Protein AF-A0A916FH19-F1 (afdb_monomer_lite)

Foldseek 3Di:
DDDDDDDDDPDDPPPDPPPVVVVVVVVVVVVVVVVVVVVVVVVVPPPDDDDDDDDCPVVVVVPPDPPQLLCQACVNVVNPPRVSLVVSLVVCLVVVVSLVSLLVQCPDDDPVSVLSSLQSLLSNLQPVLVSNLVSLVSLVVQCPPPDPSNNLSSLNSLLSNLLVCLVVCVVCLVVLLVCLQDPPDPSNNLSSLSSLLSSLLNALVSLVSNVVSLLVSCCHPNRSNVLSSLVSLVSNCNRPVVCLVVSLVSLVVQCPPPDPSSNVSSVVSVD

Sequence (271 aa):
MYLVTKRDVRHDLARSTHGQDFIARAALGLASVWVGAVNEETARGARSMSGCTGLNEALWIKEINTVNVLEQLSSQSGDRTAASNERVAKRALQRPQLLEEIAVGLAMRDRKLIGDCAEVMTLVAARQPELVAPYVATLLALLEHKDTRVRWEAMHSVAEVAALVPDKIAPLVSDLAKKIAQDKSVIVRDYAILALGEYGRTSRKAARKVWPHVQAALTAWDGKHAGVALEALSKLIAADAALKPEVQILARKQIEHPRVKVRTLAKRLLK

Structure (mmCIF, N/CA/C/O backbone):
data_AF-A0A916FH19-F1
#
_entry.id   AF-A0A916FH19-F1
#
loop_
_atom_site.group_PDB
_atom_site.id
_atom_site.type_symbol
_atom_site.label_atom_id
_atom_site.label_alt_id
_atom_site.label_comp_id
_atom_site.label_asym_id
_atom_site.label_entity_id
_atom_site.label_seq_id
_atom_site.pdbx_PDB_ins_code
_atom_site.Cartn_x
_atom_site.Cartn_y
_atom_site.Cartn_z
_atom_site.occupancy
_atom_site.B_iso_or_equiv
_atom_site.auth_seq_id
_atom_site.auth_comp_id
_atom_site.auth_asym_id
_atom_site.auth_atom_id
_atom_site.pdbx_PDB_model_num
ATOM 1 N N . MET A 1 1 ? 25.159 -16.806 34.897 1.00 36.81 1 MET A N 1
ATOM 2 C CA . MET A 1 1 ? 26.522 -17.164 34.459 1.00 36.81 1 MET A CA 1
ATOM 3 C C . MET A 1 1 ? 26.523 -18.636 34.087 1.00 36.81 1 MET A C 1
ATOM 5 O O . MET A 1 1 ? 26.674 -19.451 34.973 1.00 36.81 1 MET A O 1
ATOM 9 N N . TYR A 1 2 ? 26.255 -18.964 32.822 1.00 24.36 2 TYR A N 1
ATOM 10 C CA . TYR A 1 2 ? 26.576 -20.254 32.200 1.00 24.36 2 TYR A CA 1
ATOM 11 C C . TYR A 1 2 ? 26.694 -20.002 30.692 1.00 24.36 2 TYR A C 1
ATOM 13 O O . TYR A 1 2 ? 25.757 -19.528 30.054 1.00 24.36 2 TYR A O 1
ATOM 21 N N . LEU A 1 3 ? 27.904 -20.214 30.180 1.00 27.83 3 LEU A N 1
ATOM 22 C CA . LEU A 1 3 ? 28.287 -20.147 28.775 1.00 27.83 3 LEU A CA 1
ATOM 23 C C . LEU A 1 3 ? 27.882 -21.463 28.103 1.00 27.83 3 LEU A C 1
ATOM 25 O O . LEU A 1 3 ? 28.239 -22.524 28.606 1.00 27.83 3 LEU A O 1
ATOM 29 N N . VAL A 1 4 ? 27.208 -21.398 26.953 1.00 28.03 4 VAL A N 1
ATOM 30 C CA . VAL A 1 4 ? 27.119 -22.529 26.018 1.00 28.03 4 VAL A CA 1
ATOM 31 C C . VAL A 1 4 ? 27.588 -22.052 24.648 1.00 28.03 4 VAL A C 1
ATOM 33 O O . VAL A 1 4 ? 27.215 -20.987 24.155 1.00 28.03 4 VAL A O 1
ATOM 36 N N . THR A 1 5 ? 28.519 -22.825 24.111 1.00 29.12 5 THR A N 1
ATOM 37 C CA . THR A 1 5 ? 29.428 -22.547 23.008 1.00 29.12 5 THR A CA 1
ATOM 38 C C . THR A 1 5 ? 28.773 -22.729 21.637 1.00 29.12 5 THR A C 1
ATOM 40 O O . THR A 1 5 ? 27.926 -23.589 21.422 1.00 29.12 5 THR A O 1
ATOM 43 N N . LYS A 1 6 ? 29.212 -21.909 20.674 1.00 30.42 6 LYS A N 1
ATOM 44 C CA . LYS A 1 6 ? 28.943 -22.063 19.238 1.00 30.42 6 LYS A CA 1
ATOM 45 C C . LYS A 1 6 ? 29.651 -23.313 18.699 1.00 30.42 6 LYS A C 1
ATOM 47 O O . LYS A 1 6 ? 30.877 -23.292 18.618 1.00 30.42 6 LYS A O 1
ATOM 52 N N . ARG A 1 7 ? 28.898 -24.314 18.238 1.00 26.09 7 ARG A N 1
ATOM 53 C CA . ARG A 1 7 ? 29.140 -25.106 17.011 1.00 26.09 7 ARG A CA 1
ATOM 54 C C . ARG A 1 7 ? 28.031 -26.153 16.850 1.00 26.09 7 ARG A C 1
ATOM 56 O O . ARG A 1 7 ? 27.510 -26.652 17.835 1.00 26.09 7 ARG A O 1
ATOM 63 N N . ASP A 1 8 ? 27.707 -26.424 15.590 1.00 30.45 8 ASP A N 1
ATOM 64 C CA . ASP A 1 8 ? 26.885 -27.533 15.091 1.00 30.45 8 ASP A CA 1
ATOM 65 C C . ASP A 1 8 ? 25.363 -27.472 15.253 1.00 30.45 8 ASP A C 1
ATOM 67 O O . ASP A 1 8 ? 24.759 -28.211 16.015 1.00 30.45 8 ASP A O 1
ATOM 71 N N . VAL A 1 9 ? 24.733 -26.687 14.366 1.00 29.02 9 VAL A N 1
ATOM 72 C CA . VAL A 1 9 ? 23.520 -27.132 13.654 1.00 29.02 9 VAL A CA 1
ATOM 73 C C . VAL A 1 9 ? 23.658 -26.732 12.177 1.00 29.02 9 VAL A C 1
ATOM 75 O O . VAL A 1 9 ? 23.080 -25.758 11.698 1.00 29.02 9 VAL A O 1
ATOM 78 N N . ARG A 1 10 ? 24.509 -27.459 11.444 1.00 30.02 10 ARG A N 1
ATOM 79 C CA . ARG A 1 10 ? 24.377 -27.629 9.991 1.00 30.02 10 ARG A CA 1
ATOM 80 C C . ARG A 1 10 ? 23.589 -28.918 9.785 1.00 30.02 10 ARG A C 1
ATOM 82 O O . ARG A 1 10 ? 24.196 -29.973 9.823 1.00 30.02 10 ARG A O 1
ATOM 89 N N . HIS A 1 11 ? 22.276 -28.819 9.621 1.00 31.67 11 HIS A N 1
ATOM 90 C CA . HIS A 1 11 ? 21.432 -29.755 8.868 1.00 31.67 11 HIS A CA 1
ATOM 91 C C . HIS A 1 11 ? 19.977 -29.299 9.021 1.00 31.67 11 HIS A C 1
ATOM 93 O O . HIS A 1 11 ? 19.365 -29.569 10.042 1.00 31.67 11 HIS A O 1
ATOM 99 N N . ASP A 1 12 ? 19.493 -28.507 8.057 1.00 28.69 12 ASP A N 1
ATOM 100 C CA . ASP A 1 12 ? 18.111 -28.546 7.529 1.00 28.69 12 ASP A CA 1
ATOM 101 C C . ASP A 1 12 ? 17.859 -27.386 6.545 1.00 28.69 12 ASP A C 1
ATOM 103 O O . ASP A 1 12 ? 16.983 -26.539 6.700 1.00 28.69 12 ASP A O 1
ATOM 107 N N . LEU A 1 13 ? 18.653 -27.360 5.471 1.00 26.41 13 LEU A N 1
ATOM 108 C CA . LEU A 1 13 ? 18.375 -26.580 4.260 1.00 26.41 13 LEU A CA 1
ATOM 109 C C . LEU A 1 13 ? 17.996 -27.545 3.133 1.00 26.41 13 LEU A C 1
ATOM 111 O O . LEU A 1 13 ? 18.698 -27.680 2.139 1.00 26.41 13 LEU A O 1
ATOM 115 N N . ALA A 1 14 ? 16.896 -28.269 3.317 1.00 28.78 14 ALA A N 1
ATOM 116 C CA . ALA A 1 14 ? 16.333 -29.128 2.283 1.00 28.78 14 ALA A CA 1
ATOM 117 C C . ALA A 1 14 ? 14.815 -29.237 2.450 1.00 28.78 14 ALA A C 1
ATOM 119 O O . ALA A 1 14 ? 14.318 -30.298 2.804 1.00 28.78 14 ALA A O 1
ATOM 120 N N . ARG A 1 15 ? 14.082 -28.130 2.242 1.00 32.75 15 ARG A N 1
ATOM 121 C CA . ARG A 1 15 ? 12.627 -28.111 1.957 1.00 32.75 15 ARG A CA 1
ATOM 122 C C . ARG A 1 15 ? 12.131 -26.680 1.670 1.00 32.75 15 ARG A C 1
ATOM 124 O O . ARG A 1 15 ? 11.457 -26.078 2.491 1.00 32.75 15 ARG A O 1
ATOM 131 N N . SER A 1 16 ? 12.445 -26.125 0.493 1.00 35.28 16 SER A N 1
ATOM 132 C CA . SER A 1 16 ? 11.613 -25.065 -0.127 1.00 35.28 16 SER A CA 1
ATOM 133 C C . SER A 1 16 ? 11.901 -24.857 -1.629 1.00 35.28 16 SER A C 1
ATOM 135 O O . SER A 1 16 ? 11.939 -23.731 -2.116 1.00 35.28 16 SER A O 1
ATOM 137 N N . THR A 1 17 ? 12.120 -25.919 -2.404 1.00 32.31 17 THR A N 1
ATOM 138 C CA . THR A 1 17 ? 12.299 -25.808 -3.870 1.00 32.31 17 THR A CA 1
ATOM 139 C C . THR A 1 17 ? 10.979 -25.708 -4.644 1.00 32.31 17 THR A C 1
ATOM 141 O O . THR A 1 17 ? 10.971 -25.300 -5.796 1.00 32.31 17 THR A O 1
ATOM 144 N N . HIS A 1 18 ? 9.833 -25.968 -4.009 1.00 35.75 18 HIS A N 1
ATOM 145 C CA . HIS A 1 18 ? 8.545 -26.048 -4.714 1.00 35.75 18 HIS A CA 1
ATOM 146 C C . HIS A 1 18 ? 7.924 -24.683 -5.080 1.00 35.75 18 HIS A C 1
ATOM 148 O O . HIS A 1 18 ? 7.051 -24.624 -5.940 1.00 35.75 18 HIS A O 1
ATOM 154 N N . GLY A 1 19 ? 8.371 -23.578 -4.468 1.00 33.00 19 GLY A N 1
ATOM 155 C CA . GLY A 1 19 ? 7.855 -22.233 -4.769 1.00 33.00 19 GLY A CA 1
ATOM 156 C C . GLY A 1 19 ? 8.529 -21.551 -5.966 1.00 33.00 19 GLY A C 1
ATOM 157 O O . GLY A 1 19 ? 7.879 -20.803 -6.692 1.00 33.00 19 GLY A O 1
ATOM 158 N N . GLN A 1 20 ? 9.817 -21.824 -6.206 1.00 34.97 20 GLN A N 1
ATOM 159 C CA . GLN A 1 20 ? 10.569 -21.214 -7.313 1.00 34.97 20 GLN A CA 1
ATOM 160 C C . GLN A 1 20 ? 10.283 -21.901 -8.657 1.00 34.97 20 GLN A C 1
ATOM 162 O O . GLN A 1 20 ? 10.189 -21.220 -9.678 1.00 34.97 20 GLN A O 1
ATOM 167 N N . ASP A 1 21 ? 10.023 -23.212 -8.648 1.00 33.47 21 ASP A N 1
ATOM 168 C CA . ASP A 1 21 ? 9.654 -23.967 -9.854 1.00 33.47 21 ASP A CA 1
ATOM 169 C C . ASP A 1 21 ? 8.272 -23.580 -10.405 1.00 33.47 21 ASP A C 1
ATOM 171 O O . ASP A 1 21 ? 8.039 -23.655 -11.612 1.00 33.47 21 ASP A O 1
ATOM 175 N N . PHE A 1 22 ? 7.355 -23.108 -9.553 1.00 32.28 22 PHE A N 1
ATOM 176 C CA . PHE A 1 22 ? 6.043 -22.625 -9.994 1.00 32.28 22 PHE A CA 1
ATOM 177 C C . PHE A 1 22 ? 6.139 -21.271 -10.719 1.00 32.28 22 PHE A C 1
ATOM 179 O O . PHE A 1 22 ? 5.509 -21.081 -11.759 1.00 32.28 22 PHE A O 1
ATOM 186 N N . ILE A 1 23 ? 6.986 -20.360 -10.222 1.00 35.53 23 ILE A N 1
ATOM 187 C CA . ILE A 1 23 ? 7.250 -19.052 -10.846 1.00 35.53 23 ILE A CA 1
ATOM 188 C C . ILE A 1 23 ? 7.938 -19.237 -12.206 1.00 35.53 23 ILE A C 1
ATOM 190 O O . ILE A 1 23 ? 7.534 -18.616 -13.189 1.00 35.53 23 ILE A O 1
ATOM 194 N N . ALA A 1 24 ? 8.917 -20.145 -12.291 1.00 33.12 24 ALA A N 1
ATOM 195 C CA . ALA A 1 24 ? 9.577 -20.473 -13.551 1.00 33.12 24 ALA A CA 1
ATOM 196 C C . ALA A 1 24 ? 8.599 -21.086 -14.569 1.00 33.12 24 ALA A C 1
ATOM 198 O O . ALA A 1 24 ? 8.602 -20.692 -15.731 1.00 33.12 24 ALA A O 1
ATOM 199 N N . ARG A 1 25 ? 7.713 -21.999 -14.146 1.00 29.97 25 ARG A N 1
ATOM 200 C CA . ARG A 1 25 ? 6.737 -22.648 -15.040 1.00 29.97 25 ARG A CA 1
ATOM 201 C C . ARG A 1 25 ? 5.650 -21.703 -15.557 1.00 29.97 25 ARG A C 1
ATOM 203 O O . ARG A 1 25 ? 5.276 -21.821 -16.719 1.00 29.97 25 ARG A O 1
ATOM 210 N N . ALA A 1 26 ? 5.182 -20.750 -14.750 1.00 33.88 26 ALA A N 1
ATOM 211 C CA . ALA A 1 26 ? 4.214 -19.746 -15.199 1.00 33.88 26 ALA A CA 1
ATOM 212 C C . ALA A 1 26 ? 4.834 -18.742 -16.193 1.00 33.88 26 ALA A C 1
ATOM 214 O O . ALA A 1 26 ? 4.225 -18.432 -17.216 1.00 33.88 26 ALA A O 1
ATOM 215 N N . ALA A 1 27 ? 6.069 -18.293 -15.940 1.00 34.06 27 ALA A N 1
ATOM 216 C CA . ALA A 1 27 ? 6.804 -17.414 -16.852 1.00 34.06 27 ALA A CA 1
ATOM 217 C C . ALA A 1 27 ? 7.185 -18.122 -18.168 1.00 34.06 27 ALA A C 1
ATOM 219 O O . ALA A 1 27 ? 7.050 -17.546 -19.246 1.00 34.06 27 ALA A O 1
ATOM 220 N N . LEU A 1 28 ? 7.588 -19.398 -18.101 1.00 35.44 28 LEU A N 1
ATOM 221 C CA . LEU A 1 28 ? 7.880 -20.217 -19.281 1.00 35.44 28 LEU A CA 1
ATOM 222 C C . LEU A 1 28 ? 6.620 -20.536 -20.096 1.00 35.44 28 LEU A C 1
ATOM 224 O O . LEU A 1 28 ? 6.704 -20.595 -21.319 1.00 35.44 28 LEU A O 1
ATOM 228 N N . GLY A 1 29 ? 5.457 -20.699 -19.456 1.00 32.38 29 GLY A N 1
ATOM 229 C CA . GLY A 1 29 ? 4.178 -20.921 -20.140 1.00 32.38 29 GLY A CA 1
ATOM 230 C C . GLY A 1 29 ? 3.729 -19.728 -20.991 1.00 32.38 29 GLY A C 1
ATOM 231 O O . GLY A 1 29 ? 3.246 -19.917 -22.100 1.00 32.38 29 GLY A O 1
ATOM 232 N N . LEU A 1 30 ? 3.959 -18.497 -20.523 1.00 36.38 30 LEU A N 1
ATOM 233 C CA . LEU A 1 30 ? 3.663 -17.282 -21.295 1.00 36.38 30 LEU A CA 1
ATOM 234 C C . LEU A 1 30 ? 4.721 -17.009 -22.377 1.00 36.38 30 LEU A C 1
ATOM 236 O O . LEU A 1 30 ? 4.373 -16.630 -23.493 1.00 36.38 30 LEU A O 1
ATOM 240 N N . ALA A 1 31 ? 6.001 -17.274 -22.092 1.00 31.58 31 ALA A N 1
ATOM 241 C CA . ALA A 1 31 ? 7.079 -17.122 -23.070 1.00 31.58 31 ALA A CA 1
ATOM 242 C C . ALA A 1 31 ? 7.002 -18.147 -24.220 1.00 31.58 31 ALA A C 1
ATOM 244 O O . ALA A 1 31 ? 7.307 -17.813 -25.361 1.00 31.58 31 ALA A O 1
ATOM 245 N N . SER A 1 32 ? 6.573 -19.385 -23.954 1.00 32.56 32 SER A N 1
ATOM 246 C CA . SER A 1 32 ? 6.479 -20.444 -24.975 1.00 32.56 32 SER A CA 1
ATOM 247 C C . SER A 1 32 ? 5.303 -20.257 -25.937 1.00 32.56 32 SER A C 1
ATOM 249 O O . SER A 1 32 ? 5.458 -20.518 -27.129 1.00 32.56 32 SER A O 1
ATOM 251 N N . VAL A 1 33 ? 4.170 -19.726 -25.463 1.00 37.16 33 VAL A N 1
ATOM 252 C CA . VAL A 1 33 ? 3.049 -19.318 -26.332 1.00 37.16 33 VAL A CA 1
ATOM 253 C C . VAL A 1 33 ? 3.459 -18.156 -27.248 1.00 37.16 33 VAL A C 1
ATOM 255 O O . VAL A 1 33 ? 3.067 -18.123 -28.411 1.00 37.16 33 VAL A O 1
ATOM 258 N N . TRP A 1 34 ? 4.309 -17.244 -26.764 1.00 33.91 34 TRP A N 1
ATOM 259 C CA . TRP A 1 34 ? 4.779 -16.090 -27.537 1.00 33.91 34 TRP A CA 1
ATOM 260 C C . TRP A 1 34 ? 5.871 -16.454 -28.562 1.00 33.91 34 TRP A C 1
ATOM 262 O O . TRP A 1 34 ? 5.780 -16.074 -29.725 1.00 33.91 34 TRP A O 1
ATOM 272 N N . VAL A 1 35 ? 6.859 -17.275 -28.182 1.00 37.16 35 VAL A N 1
ATOM 273 C CA . VAL A 1 35 ? 7.917 -17.753 -29.101 1.00 37.16 35 VAL A CA 1
ATOM 274 C C . VAL A 1 35 ? 7.355 -18.679 -30.191 1.00 37.16 35 VAL A C 1
ATOM 276 O O . VAL A 1 35 ? 7.834 -18.651 -31.325 1.00 37.16 35 VAL A O 1
ATOM 279 N N . GLY A 1 36 ? 6.323 -19.474 -29.883 1.00 35.16 36 GLY A N 1
ATOM 280 C CA . GLY A 1 36 ? 5.649 -20.330 -30.865 1.00 35.16 36 GLY A CA 1
ATOM 281 C C . GLY A 1 36 ? 4.921 -19.542 -31.961 1.00 35.16 36 GLY A C 1
ATOM 282 O O . GLY A 1 36 ? 5.038 -19.887 -33.134 1.00 35.16 36 GLY A O 1
ATOM 283 N N . ALA A 1 37 ? 4.243 -18.449 -31.595 1.00 36.88 37 ALA A N 1
ATOM 284 C CA . ALA A 1 37 ? 3.526 -17.595 -32.544 1.00 36.88 37 ALA A CA 1
ATOM 285 C C . ALA A 1 37 ? 4.477 -16.817 -33.476 1.00 36.88 37 ALA A C 1
ATOM 287 O O . ALA A 1 37 ? 4.226 -16.719 -34.674 1.00 36.88 37 ALA A O 1
ATOM 288 N N . VAL A 1 38 ? 5.613 -16.338 -32.954 1.00 38.50 38 VAL A N 1
ATOM 289 C CA . VAL A 1 38 ? 6.601 -15.574 -33.737 1.00 38.50 38 VAL A CA 1
ATOM 290 C C . VAL A 1 38 ? 7.336 -16.452 -34.764 1.00 38.50 38 VAL A C 1
ATOM 292 O O . VAL A 1 38 ? 7.632 -15.986 -35.866 1.00 38.50 38 VAL A O 1
ATOM 295 N N . ASN A 1 39 ? 7.596 -17.728 -34.450 1.00 40.19 39 ASN A N 1
ATOM 296 C CA . ASN A 1 39 ? 8.352 -18.638 -35.322 1.00 40.19 39 ASN A CA 1
ATOM 297 C C . ASN A 1 39 ? 7.541 -19.192 -36.512 1.00 40.19 39 ASN A C 1
ATOM 299 O O . ASN A 1 39 ? 8.110 -19.441 -37.577 1.00 40.19 39 ASN A O 1
ATOM 303 N N . GLU A 1 40 ? 6.224 -19.383 -36.377 1.00 37.88 40 GLU A N 1
ATOM 304 C CA . GLU A 1 40 ? 5.394 -19.896 -37.483 1.00 37.88 40 GLU A CA 1
ATOM 305 C C . GLU A 1 40 ? 5.102 -18.851 -38.570 1.00 37.88 40 GLU A C 1
ATOM 307 O O . GLU A 1 40 ? 4.909 -19.216 -39.738 1.00 37.88 40 GLU A O 1
ATOM 312 N N . GLU A 1 41 ? 5.106 -17.565 -38.211 1.00 39.34 41 GLU A N 1
ATOM 313 C CA . GLU A 1 41 ? 4.911 -16.446 -39.140 1.00 39.34 41 GLU A CA 1
ATOM 314 C C . GLU A 1 41 ? 6.207 -16.081 -39.885 1.00 39.34 41 GLU A C 1
ATOM 316 O O . GLU A 1 41 ? 6.181 -15.828 -41.091 1.00 39.34 41 GLU A O 1
ATOM 321 N N . THR A 1 42 ? 7.369 -16.177 -39.229 1.00 40.34 42 THR A N 1
ATOM 322 C CA . THR A 1 42 ? 8.679 -15.939 -39.868 1.00 40.34 42 THR A CA 1
ATOM 323 C C . THR A 1 42 ? 9.106 -17.067 -40.813 1.00 40.34 42 THR A C 1
ATOM 325 O O . THR A 1 42 ? 9.717 -16.806 -41.852 1.00 40.34 42 THR A O 1
ATOM 328 N N . ALA A 1 43 ? 8.737 -18.323 -40.536 1.00 36.59 43 ALA A N 1
ATOM 329 C CA . ALA A 1 43 ? 9.126 -19.465 -41.372 1.00 36.59 43 ALA A CA 1
ATOM 330 C C . ALA A 1 43 ? 8.380 -19.551 -42.724 1.00 36.59 43 ALA A C 1
ATOM 332 O O . ALA A 1 43 ? 8.845 -20.235 -43.645 1.00 36.59 43 ALA A O 1
ATOM 333 N N . ARG A 1 44 ? 7.234 -18.867 -42.870 1.00 38.59 44 ARG A N 1
ATOM 334 C CA . ARG A 1 44 ? 6.466 -18.822 -44.131 1.00 38.59 44 ARG A CA 1
ATOM 335 C C . ARG A 1 44 ? 6.906 -17.701 -45.077 1.00 38.59 44 ARG A C 1
ATOM 337 O O . ARG A 1 44 ? 6.729 -17.855 -46.281 1.00 38.59 44 ARG A O 1
ATOM 344 N N . GLY A 1 45 ? 7.534 -16.636 -44.573 1.00 36.91 45 GLY A N 1
ATOM 345 C CA . GLY A 1 45 ? 8.013 -15.511 -45.390 1.00 36.91 45 GLY A CA 1
ATOM 346 C C . GLY A 1 45 ? 9.399 -15.700 -46.024 1.00 36.91 45 GLY A C 1
ATOM 347 O O . GLY A 1 45 ? 9.722 -15.037 -47.003 1.00 36.91 45 GLY A O 1
ATOM 348 N N . ALA A 1 46 ? 10.222 -16.622 -45.517 1.00 35.84 46 ALA A N 1
ATOM 349 C CA . ALA A 1 46 ? 11.639 -16.716 -45.893 1.00 35.84 46 ALA A CA 1
ATOM 350 C C . ALA A 1 46 ? 11.955 -17.620 -47.108 1.00 35.84 46 ALA A C 1
ATOM 352 O O . ALA A 1 46 ? 13.124 -17.890 -47.374 1.00 35.84 46 ALA A O 1
ATOM 353 N N . ARG A 1 47 ? 10.952 -18.122 -47.849 1.00 38.44 47 ARG A N 1
ATOM 354 C CA . ARG A 1 47 ? 11.167 -19.102 -48.941 1.00 38.44 47 ARG A CA 1
ATOM 355 C C . ARG A 1 47 ? 11.004 -18.598 -50.375 1.00 38.44 47 ARG A C 1
ATOM 357 O O . ARG A 1 47 ? 11.114 -19.393 -51.303 1.00 38.44 47 ARG A O 1
ATOM 364 N N . SER A 1 48 ? 10.864 -17.298 -50.594 1.00 44.59 48 SER A N 1
ATOM 365 C CA . SER A 1 48 ? 11.058 -16.728 -51.929 1.00 44.59 48 SER A CA 1
ATOM 366 C C . SER A 1 48 ? 11.598 -15.317 -51.804 1.00 44.59 48 SER A C 1
ATOM 368 O O . SER A 1 48 ? 10.902 -14.490 -51.230 1.00 44.59 48 SER A O 1
ATOM 370 N N . MET A 1 49 ? 12.807 -15.067 -52.314 1.00 36.25 49 MET A N 1
ATOM 371 C CA . MET A 1 49 ? 13.253 -13.814 -52.953 1.00 36.25 49 MET A CA 1
ATOM 372 C C . MET A 1 49 ? 14.784 -13.815 -53.049 1.00 36.25 49 MET A C 1
ATOM 374 O O . MET A 1 49 ? 15.497 -13.220 -52.245 1.00 36.25 49 MET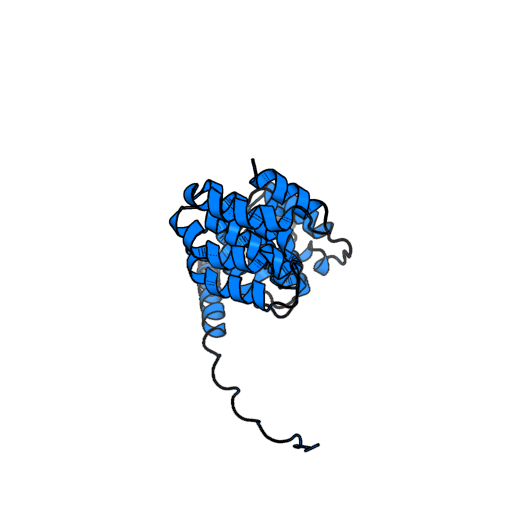 A O 1
ATOM 378 N N . SER A 1 50 ? 15.294 -14.505 -54.067 1.00 40.09 50 SER A N 1
ATOM 379 C CA . SER A 1 50 ? 16.591 -14.200 -54.665 1.00 40.09 50 SER A CA 1
ATOM 380 C C . SER A 1 50 ? 16.371 -13.162 -55.768 1.00 40.09 50 SER A C 1
ATOM 382 O O . SER A 1 50 ? 15.763 -13.483 -56.787 1.00 40.09 50 SER A O 1
ATOM 384 N N . GLY A 1 51 ? 16.882 -11.946 -55.571 1.00 41.59 51 GLY A N 1
ATOM 385 C CA . GLY A 1 51 ? 16.992 -10.924 -56.616 1.00 41.59 51 GLY A CA 1
ATOM 386 C C . GLY A 1 51 ? 16.138 -9.678 -56.378 1.00 41.59 51 GLY A C 1
ATOM 387 O O . GLY A 1 51 ? 14.919 -9.774 -56.344 1.00 41.59 51 GLY A O 1
ATOM 388 N N . CYS A 1 52 ? 16.826 -8.536 -56.233 1.00 33.94 52 CYS A N 1
ATOM 389 C CA . CYS A 1 52 ? 16.424 -7.144 -56.525 1.00 33.94 52 CYS A CA 1
ATOM 390 C C . CYS A 1 52 ? 16.989 -6.151 -55.491 1.00 33.94 52 CYS A C 1
ATOM 392 O O . CYS A 1 52 ? 16.415 -5.852 -54.450 1.00 33.94 52 CYS A O 1
ATOM 394 N N . THR A 1 53 ? 18.179 -5.675 -55.848 1.00 44.62 53 THR A N 1
ATOM 395 C CA . THR A 1 53 ? 18.803 -4.368 -55.605 1.00 44.62 53 THR A CA 1
ATOM 396 C C . THR A 1 53 ? 17.967 -3.257 -54.944 1.00 44.62 53 THR A C 1
ATOM 398 O O . THR A 1 53 ? 16.971 -2.792 -55.492 1.00 44.62 53 THR A O 1
ATOM 401 N N . GLY A 1 54 ? 18.515 -2.692 -53.863 1.00 48.03 54 GLY A N 1
ATOM 402 C CA . GLY A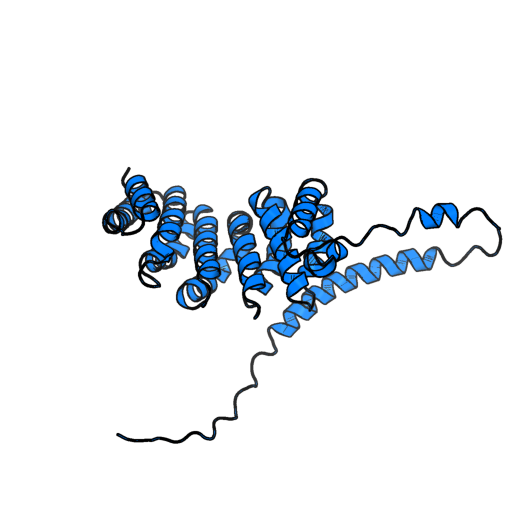 1 54 ? 18.789 -1.247 -53.802 1.00 48.03 54 GLY A CA 1
ATOM 403 C C . GLY A 1 54 ? 17.745 -0.295 -53.212 1.00 48.03 54 GLY A C 1
ATOM 404 O O . GLY A 1 54 ? 18.044 0.889 -53.116 1.00 48.03 54 GLY A O 1
ATOM 405 N N . LEU A 1 55 ? 16.563 -0.753 -52.789 1.00 41.22 55 LEU A N 1
ATOM 406 C CA . LEU A 1 55 ? 15.530 0.146 -52.231 1.00 41.22 55 LEU A CA 1
ATOM 407 C C . LEU A 1 55 ? 15.006 -0.235 -50.837 1.00 41.22 55 LEU A C 1
ATOM 409 O O . LEU A 1 55 ? 14.103 0.426 -50.331 1.00 41.22 55 LEU A O 1
ATOM 413 N N . ASN A 1 56 ? 15.596 -1.238 -50.180 1.00 48.06 56 ASN A N 1
ATOM 414 C CA . ASN A 1 56 ? 15.134 -1.682 -48.861 1.00 48.06 56 ASN A CA 1
ATOM 415 C C . ASN A 1 56 ? 15.911 -1.089 -47.673 1.00 48.06 56 ASN A C 1
ATOM 417 O O . ASN A 1 56 ? 15.297 -0.818 -46.654 1.00 48.06 56 ASN A O 1
ATOM 421 N N . GLU A 1 57 ? 17.202 -0.764 -47.750 1.00 43.97 57 GLU A N 1
ATOM 422 C CA . GLU A 1 57 ? 17.933 -0.334 -46.535 1.00 43.97 57 GLU A CA 1
ATOM 423 C C . GLU A 1 57 ? 17.350 0.924 -45.856 1.00 43.97 57 GLU A C 1
ATOM 425 O O . GLU A 1 57 ? 17.274 0.987 -44.630 1.00 43.97 57 GLU A O 1
ATOM 430 N N . ALA A 1 58 ? 16.832 1.888 -46.623 1.00 39.53 58 ALA A N 1
ATOM 431 C CA . ALA A 1 58 ? 16.254 3.119 -46.072 1.00 39.53 58 ALA A CA 1
ATOM 432 C C . ALA A 1 58 ? 14.862 2.936 -45.424 1.00 39.53 58 ALA A C 1
ATOM 434 O O . ALA A 1 58 ? 14.452 3.762 -44.606 1.00 39.53 58 ALA A O 1
ATOM 435 N N . LEU A 1 59 ? 14.142 1.860 -45.759 1.00 39.16 59 LEU A N 1
ATOM 436 C CA . LEU A 1 59 ? 12.886 1.471 -45.103 1.00 39.16 59 LEU A CA 1
ATOM 437 C C . LEU A 1 59 ? 13.150 0.582 -43.879 1.00 39.16 59 LEU A C 1
ATOM 439 O O . LEU A 1 59 ? 12.492 0.752 -42.859 1.00 39.16 59 LEU A O 1
ATOM 443 N N . TRP A 1 60 ? 14.197 -0.245 -43.920 1.00 38.56 60 TRP A N 1
ATOM 444 C CA . TRP A 1 60 ? 14.629 -1.079 -42.793 1.00 38.56 60 TRP A CA 1
ATOM 445 C C . TRP A 1 60 ? 15.261 -0.266 -41.648 1.00 38.56 60 TRP A C 1
ATOM 447 O O . TRP A 1 60 ? 15.115 -0.621 -40.480 1.00 38.56 60 TRP A O 1
ATOM 457 N N . ILE A 1 61 ? 15.866 0.892 -41.942 1.00 38.56 61 ILE A N 1
ATOM 458 C CA . ILE A 1 61 ? 16.319 1.852 -40.914 1.00 38.56 61 ILE A CA 1
ATOM 459 C C . ILE A 1 61 ? 15.134 2.546 -40.208 1.00 38.56 61 ILE A C 1
ATOM 461 O O . ILE A 1 61 ? 15.279 3.061 -39.098 1.00 38.56 61 ILE A O 1
ATOM 465 N N . LYS A 1 62 ? 13.931 2.518 -40.795 1.00 37.69 62 LYS A N 1
ATOM 466 C CA . LYS A 1 62 ? 12.709 3.029 -40.157 1.00 37.69 62 LYS A CA 1
ATOM 467 C C . LYS A 1 62 ? 12.019 2.011 -39.238 1.00 37.69 62 LYS A C 1
ATOM 469 O O . LYS A 1 62 ? 11.107 2.415 -38.521 1.00 37.69 62 LYS A O 1
ATOM 474 N N . GLU A 1 63 ? 12.457 0.748 -39.214 1.00 43.66 63 GLU A N 1
ATOM 475 C CA . GLU A 1 63 ? 11.668 -0.362 -38.649 1.00 43.66 63 GLU A CA 1
ATOM 476 C C . GLU A 1 63 ? 12.330 -1.142 -37.490 1.00 43.66 63 GLU A C 1
ATOM 478 O O . GLU A 1 63 ? 11.687 -2.000 -36.899 1.00 43.66 63 GLU A O 1
ATOM 483 N N . ILE A 1 64 ? 13.551 -0.803 -37.049 1.00 40.78 64 ILE A N 1
ATOM 484 C CA . ILE A 1 64 ? 14.148 -1.342 -35.801 1.00 40.78 64 ILE A CA 1
ATOM 485 C C . ILE A 1 64 ? 14.851 -0.219 -35.029 1.00 40.78 64 ILE A C 1
ATOM 487 O O . ILE A 1 64 ? 16.068 -0.183 -34.874 1.00 40.78 64 ILE A O 1
ATOM 491 N N . ASN A 1 65 ? 14.069 0.752 -34.562 1.00 43.59 65 ASN A N 1
ATOM 492 C CA . ASN A 1 65 ? 14.528 1.691 -33.537 1.00 43.59 65 ASN A CA 1
ATOM 493 C C . ASN A 1 65 ? 13.401 2.046 -32.555 1.00 43.59 65 ASN A C 1
ATOM 495 O O . ASN A 1 65 ? 13.250 3.185 -32.109 1.00 43.59 65 ASN A O 1
ATOM 499 N N . THR A 1 66 ? 12.571 1.058 -32.210 1.00 47.81 66 THR A N 1
ATOM 500 C CA . THR A 1 66 ? 11.779 1.122 -30.981 1.00 47.81 66 THR A CA 1
ATOM 501 C C . THR A 1 66 ? 12.745 0.937 -29.821 1.00 47.81 66 THR A C 1
ATOM 503 O O . THR A 1 66 ? 13.050 -0.188 -29.439 1.00 47.81 66 THR A O 1
ATOM 506 N N . VAL A 1 67 ? 13.276 2.044 -29.300 1.00 60.16 67 VAL A N 1
ATOM 507 C CA . VAL A 1 67 ? 14.076 2.042 -28.070 1.00 60.16 67 VAL A CA 1
ATOM 508 C C . VAL A 1 67 ? 13.299 1.270 -27.004 1.00 60.16 67 VAL A C 1
ATOM 510 O O . VAL A 1 67 ? 12.208 1.707 -26.619 1.00 60.16 67 VAL A O 1
ATOM 513 N N . ASN A 1 68 ? 13.855 0.140 -26.564 1.00 85.81 68 ASN A N 1
ATOM 514 C CA . ASN A 1 68 ? 13.319 -0.702 -25.498 1.00 85.81 68 ASN A CA 1
ATOM 515 C C . ASN A 1 68 ? 12.971 0.189 -24.293 1.00 85.81 68 ASN A C 1
ATOM 517 O O . ASN A 1 68 ? 13.788 1.015 -23.868 1.00 85.81 68 ASN A O 1
ATOM 521 N N . VAL A 1 69 ? 11.741 0.112 -23.771 1.00 94.12 69 VAL A N 1
ATOM 522 C CA . VAL A 1 69 ? 11.308 1.050 -22.718 1.00 94.12 69 VAL A CA 1
ATOM 523 C C . VAL A 1 69 ? 12.118 0.869 -21.429 1.00 94.12 69 VAL A C 1
ATOM 525 O O . VAL A 1 69 ? 12.289 1.828 -20.675 1.00 94.12 69 VAL A O 1
ATOM 528 N N . LEU A 1 70 ? 12.665 -0.328 -21.200 1.00 95.75 70 LEU A N 1
ATOM 529 C CA . LEU A 1 70 ? 13.486 -0.656 -20.036 1.00 95.75 70 LEU A CA 1
ATOM 530 C C . LEU A 1 70 ? 14.830 0.071 -20.063 1.00 95.75 70 LEU A C 1
ATOM 532 O O . LEU A 1 70 ? 15.278 0.539 -19.019 1.00 95.75 70 LEU A O 1
ATOM 536 N N . GLU A 1 71 ? 15.443 0.245 -21.237 1.00 94.94 71 GLU A N 1
ATOM 537 C CA . GLU A 1 71 ? 16.710 0.985 -21.392 1.00 94.94 71 GLU A CA 1
ATOM 538 C C . GLU A 1 71 ? 16.574 2.466 -20.999 1.00 94.94 71 GLU A C 1
ATOM 540 O O . GLU A 1 71 ? 17.551 3.136 -20.665 1.00 94.94 71 GLU A O 1
ATOM 545 N N . GLN A 1 72 ? 15.342 2.976 -20.984 1.00 95.25 72 GLN A N 1
ATOM 546 C CA . GLN A 1 72 ? 15.020 4.356 -20.630 1.00 95.25 72 GLN A CA 1
ATOM 547 C C . GLN A 1 72 ? 14.757 4.540 -19.133 1.00 95.25 72 GLN A C 1
ATOM 549 O O . GLN A 1 72 ? 14.532 5.667 -18.694 1.00 95.25 72 GLN A O 1
ATOM 554 N N . LEU A 1 73 ? 14.763 3.461 -18.346 1.00 96.81 73 LEU A N 1
ATOM 555 C CA . LEU A 1 73 ? 14.573 3.523 -16.901 1.00 96.81 73 LEU A CA 1
ATOM 556 C C . LEU A 1 73 ? 15.821 4.057 -16.205 1.00 96.81 73 LEU A C 1
ATOM 558 O O . LEU A 1 73 ? 16.933 4.011 -16.738 1.00 96.81 73 LEU A O 1
ATOM 562 N N . SER A 1 74 ? 15.643 4.604 -15.007 1.00 96.62 74 SER A N 1
ATOM 563 C CA . SER A 1 74 ? 16.676 5.389 -14.331 1.00 96.62 74 SER A CA 1
ATOM 564 C C . SER A 1 74 ? 17.981 4.612 -14.122 1.00 96.62 74 SER A C 1
ATOM 566 O O . SER A 1 74 ? 19.059 5.123 -14.424 1.00 96.62 74 SER A O 1
ATOM 568 N N . SER A 1 75 ? 17.912 3.346 -13.705 1.00 95.38 75 SER A N 1
ATOM 569 C CA . SER A 1 75 ? 19.097 2.498 -13.531 1.00 95.38 75 SER A CA 1
ATOM 570 C C . SER A 1 75 ? 19.806 2.134 -14.832 1.00 95.38 75 SER A C 1
ATOM 572 O O . SER A 1 75 ? 21.014 1.903 -14.787 1.00 95.38 75 SER A O 1
ATOM 574 N N . GLN A 1 76 ? 19.088 2.098 -15.958 1.00 95.25 76 GLN A N 1
ATOM 575 C CA . GLN A 1 76 ? 19.637 1.732 -17.267 1.00 95.25 76 GLN A CA 1
ATOM 576 C C . GLN A 1 76 ? 20.201 2.950 -18.011 1.00 95.25 76 GLN A C 1
ATOM 578 O O . GLN A 1 76 ? 21.220 2.857 -18.686 1.00 95.25 76 GLN A O 1
ATOM 583 N N . SER A 1 77 ? 19.596 4.119 -17.802 1.00 92.19 77 SER A N 1
ATOM 584 C CA . SER A 1 77 ? 19.997 5.401 -18.401 1.00 92.19 77 SER A CA 1
ATOM 585 C C . SER A 1 77 ? 21.010 6.201 -17.569 1.00 92.19 77 SER A C 1
ATOM 587 O O . SER A 1 77 ? 21.450 7.270 -17.988 1.00 92.19 77 SER A O 1
ATOM 589 N N . GLY A 1 78 ? 21.381 5.717 -16.378 1.00 91.00 78 GLY A N 1
ATOM 590 C CA . GLY A 1 78 ? 22.312 6.401 -15.471 1.00 91.00 78 GLY A CA 1
ATOM 591 C C . GLY A 1 78 ? 21.704 7.575 -14.689 1.00 91.00 78 GLY A C 1
ATOM 592 O O . GLY A 1 78 ? 22.428 8.302 -14.004 1.00 91.00 78 GLY A O 1
ATOM 593 N N . ASP A 1 79 ? 20.387 7.758 -14.748 1.00 90.75 79 ASP A N 1
ATOM 594 C CA . ASP A 1 79 ? 19.669 8.788 -14.005 1.00 90.75 79 ASP A CA 1
ATOM 595 C C . ASP A 1 79 ? 19.542 8.428 -12.516 1.00 90.75 79 ASP A C 1
ATOM 597 O O . ASP A 1 79 ? 19.032 7.378 -12.128 1.00 90.75 79 ASP A O 1
ATOM 601 N N . ARG A 1 80 ? 19.992 9.343 -11.654 1.00 88.94 80 ARG A N 1
ATOM 602 C CA . ARG A 1 80 ? 20.015 9.170 -10.193 1.00 88.94 80 ARG A CA 1
ATOM 603 C C . ARG A 1 80 ? 18.821 9.810 -9.477 1.00 88.94 80 ARG A C 1
ATOM 605 O O . ARG A 1 80 ? 18.763 9.740 -8.253 1.00 88.94 80 ARG A O 1
ATOM 612 N N . THR A 1 81 ? 17.915 10.457 -10.211 1.00 87.69 81 THR A N 1
ATOM 613 C CA . THR A 1 81 ? 16.828 11.299 -9.676 1.00 87.69 81 THR A CA 1
ATOM 614 C C . THR A 1 81 ? 15.436 10.673 -9.776 1.00 87.69 81 THR A C 1
ATOM 616 O O . THR A 1 81 ? 14.481 11.288 -9.320 1.00 87.69 81 THR A O 1
ATOM 619 N N . ALA A 1 82 ? 15.315 9.481 -10.375 1.00 87.88 82 ALA A N 1
ATOM 620 C CA . ALA A 1 82 ? 14.050 8.816 -10.733 1.00 87.88 82 ALA A CA 1
ATOM 621 C C . ALA A 1 82 ? 13.199 9.536 -11.808 1.00 87.88 82 ALA A C 1
ATOM 623 O O . ALA A 1 82 ? 12.161 9.023 -12.231 1.00 87.88 82 ALA A O 1
ATOM 624 N N . ALA A 1 83 ? 13.658 10.674 -12.345 1.00 95.62 83 ALA A N 1
ATOM 625 C CA . ALA A 1 83 ? 12.942 11.431 -13.374 1.00 95.62 83 ALA A CA 1
ATOM 626 C C . ALA A 1 83 ? 12.671 10.612 -14.649 1.00 95.62 83 ALA A C 1
ATOM 628 O O . ALA A 1 83 ? 11.698 10.863 -15.363 1.00 95.62 83 ALA A O 1
ATOM 629 N N . SER A 1 84 ? 13.529 9.644 -14.965 1.00 97.19 84 SER A N 1
ATOM 630 C CA . SER A 1 84 ? 13.362 8.766 -16.125 1.00 97.19 84 SER A CA 1
ATOM 631 C C . SER A 1 84 ? 12.224 7.768 -15.920 1.00 97.19 84 SER A C 1
ATOM 633 O O . SER A 1 84 ? 11.387 7.635 -16.815 1.00 97.19 84 SER A O 1
ATOM 635 N N . ASN A 1 85 ? 12.092 7.194 -14.720 1.00 98.25 85 ASN A N 1
ATOM 636 C CA . ASN A 1 85 ? 10.941 6.366 -14.348 1.00 98.25 85 ASN A CA 1
ATOM 637 C C . ASN A 1 85 ? 9.637 7.178 -14.433 1.00 98.25 85 ASN A C 1
ATOM 639 O O . ASN A 1 85 ? 8.663 6.728 -15.034 1.00 98.25 85 ASN A O 1
ATOM 643 N N . GLU A 1 86 ? 9.626 8.427 -13.950 1.00 98.19 86 GLU A N 1
ATOM 644 C CA . GLU A 1 86 ? 8.453 9.302 -14.080 1.00 98.19 86 GLU A CA 1
ATOM 645 C C . GLU A 1 86 ? 8.069 9.600 -15.536 1.00 98.19 86 GLU A C 1
ATOM 647 O O . GLU A 1 86 ? 6.880 9.644 -15.871 1.00 98.19 86 GLU A O 1
ATOM 652 N N . ARG A 1 87 ? 9.054 9.834 -16.416 1.00 97.94 87 ARG A N 1
ATOM 653 C CA . ARG A 1 87 ? 8.798 10.052 -17.850 1.00 97.94 87 ARG A CA 1
ATOM 654 C C . ARG A 1 87 ? 8.197 8.807 -18.493 1.00 97.94 87 ARG A C 1
ATOM 656 O O . ARG A 1 87 ? 7.241 8.932 -19.259 1.00 97.94 87 ARG A O 1
ATOM 663 N N . VAL A 1 88 ? 8.719 7.627 -18.166 1.00 98.06 88 VAL A N 1
ATOM 664 C CA . VAL A 1 88 ? 8.171 6.355 -18.648 1.00 98.06 88 VAL A CA 1
ATOM 665 C C . VAL A 1 88 ? 6.749 6.142 -18.122 1.00 98.06 88 VAL A C 1
ATOM 667 O O . VAL A 1 88 ? 5.860 5.867 -18.922 1.00 98.06 88 VAL A O 1
ATOM 670 N N . ALA A 1 89 ? 6.478 6.395 -16.839 1.00 98.56 89 ALA A N 1
ATOM 671 C CA . ALA A 1 89 ? 5.130 6.304 -16.272 1.00 98.56 89 ALA A CA 1
ATOM 672 C C . ALA A 1 89 ? 4.134 7.270 -16.946 1.00 98.56 89 ALA A C 1
ATOM 674 O O . ALA A 1 89 ? 3.012 6.887 -17.275 1.00 98.56 89 ALA A O 1
ATOM 675 N N . LYS A 1 90 ? 4.542 8.520 -17.224 1.00 98.50 90 LYS A N 1
ATOM 676 C CA . LYS A 1 90 ? 3.717 9.491 -17.974 1.00 98.50 90 LYS A CA 1
ATOM 677 C C . LYS A 1 90 ? 3.378 8.989 -19.378 1.00 98.50 90 LYS A C 1
ATOM 679 O O . LYS A 1 90 ? 2.248 9.162 -19.825 1.00 98.50 90 LYS A O 1
ATOM 684 N N . ARG A 1 91 ? 4.331 8.348 -20.058 1.00 97.94 91 ARG A N 1
ATOM 685 C CA . ARG A 1 91 ? 4.099 7.731 -21.371 1.00 97.94 91 ARG A CA 1
ATOM 686 C C . ARG A 1 91 ? 3.207 6.500 -21.277 1.00 97.94 91 ARG A C 1
ATOM 688 O O . ARG A 1 91 ? 2.340 6.351 -22.126 1.00 97.94 91 ARG A O 1
ATOM 695 N N . ALA A 1 92 ? 3.370 5.664 -20.255 1.00 98.12 92 ALA A N 1
ATOM 696 C CA . ALA A 1 92 ? 2.534 4.485 -20.038 1.00 98.12 92 ALA A CA 1
ATOM 697 C C . ALA A 1 92 ? 1.058 4.855 -19.799 1.00 98.12 92 ALA A C 1
ATOM 699 O O . ALA A 1 92 ? 0.174 4.170 -20.296 1.00 98.12 92 ALA A O 1
ATOM 700 N N . LEU A 1 93 ? 0.776 5.993 -19.153 1.00 98.31 93 LEU A N 1
ATOM 701 C CA . LEU A 1 93 ? -0.594 6.521 -19.026 1.00 98.31 93 LEU A CA 1
ATOM 702 C C . LEU A 1 93 ? -1.216 6.938 -20.368 1.00 98.31 93 LEU A C 1
ATOM 704 O O . LEU A 1 93 ? -2.434 6.964 -20.498 1.00 98.31 93 LEU A O 1
ATOM 708 N N . GLN A 1 94 ? -0.394 7.289 -21.360 1.00 97.69 94 GLN A N 1
ATOM 709 C CA . GLN A 1 94 ? -0.845 7.633 -22.714 1.00 97.69 94 GLN A CA 1
ATOM 710 C C . GLN A 1 94 ? -0.849 6.419 -23.653 1.00 97.69 94 GLN A C 1
ATOM 712 O O . GLN A 1 94 ? -1.594 6.394 -24.628 1.00 97.69 94 GLN A O 1
ATOM 717 N N . ARG A 1 95 ? 0.017 5.435 -23.388 1.00 97.31 95 ARG A N 1
ATOM 718 C CA . ARG A 1 95 ? 0.229 4.219 -24.182 1.00 97.31 95 ARG A CA 1
ATOM 719 C C . ARG A 1 95 ? 0.358 3.014 -23.242 1.00 97.31 95 ARG A C 1
ATOM 721 O O . ARG A 1 95 ? 1.483 2.593 -22.955 1.00 97.31 95 ARG A O 1
ATOM 728 N N . PRO A 1 96 ? -0.766 2.463 -22.746 1.00 97.38 96 PRO A N 1
ATOM 729 C CA . PRO A 1 96 ? -0.748 1.400 -21.740 1.00 97.38 96 PRO A CA 1
ATOM 730 C C . PRO A 1 96 ? -0.030 0.117 -22.168 1.00 97.38 96 PRO A C 1
ATOM 732 O O . PRO A 1 96 ? 0.426 -0.626 -21.308 1.00 97.38 96 PRO A O 1
ATOM 735 N N . GLN A 1 97 ? 0.146 -0.116 -23.473 1.00 96.00 97 GLN A N 1
ATOM 736 C CA . GLN A 1 97 ? 0.901 -1.255 -24.016 1.00 96.00 97 GLN A CA 1
ATOM 737 C C . GLN A 1 97 ? 2.360 -1.272 -23.530 1.00 96.00 97 GLN A C 1
ATOM 739 O O . GLN A 1 97 ? 2.966 -2.330 -23.423 1.00 96.00 97 GLN A O 1
ATOM 744 N N . LEU A 1 98 ? 2.924 -0.112 -23.159 1.00 97.06 98 LEU A N 1
ATOM 745 C CA . LEU A 1 98 ? 4.265 -0.040 -22.566 1.00 97.06 98 LEU A CA 1
ATOM 746 C C . LEU A 1 98 ? 4.364 -0.806 -21.238 1.00 97.06 98 LEU A C 1
ATOM 748 O O . LEU A 1 98 ? 5.455 -1.215 -20.852 1.00 97.06 98 LEU A O 1
ATOM 752 N N . LEU A 1 99 ? 3.246 -1.010 -20.533 1.00 98.19 99 LEU A N 1
ATOM 753 C CA . LEU A 1 99 ? 3.233 -1.762 -19.280 1.00 98.19 99 LEU A CA 1
ATOM 754 C C . LEU A 1 99 ? 3.529 -3.249 -19.480 1.00 98.19 99 LEU A C 1
ATOM 756 O O . LEU A 1 99 ? 4.007 -3.877 -18.541 1.00 98.19 99 LEU A O 1
ATOM 760 N N . GLU A 1 100 ? 3.306 -3.800 -20.675 1.00 96.44 100 GLU A N 1
ATOM 761 C CA . GLU A 1 100 ? 3.645 -5.194 -20.978 1.00 96.44 100 GLU A CA 1
ATOM 762 C C . GLU A 1 100 ? 5.160 -5.406 -20.875 1.00 96.44 100 GLU A C 1
ATOM 764 O O . GLU A 1 100 ? 5.630 -6.314 -20.189 1.00 96.44 100 GLU A O 1
ATOM 769 N N . GLU A 1 101 ? 5.939 -4.499 -21.465 1.00 96.31 101 GLU A N 1
ATOM 770 C CA . GLU A 1 101 ? 7.401 -4.535 -21.409 1.00 96.31 101 GLU A CA 1
ATOM 771 C C . GLU A 1 101 ? 7.921 -4.223 -19.993 1.00 96.31 101 GLU A C 1
ATOM 773 O O . GLU A 1 101 ? 8.809 -4.913 -19.488 1.00 96.31 101 GLU A O 1
ATOM 778 N N . ILE A 1 102 ? 7.309 -3.262 -19.287 1.00 98.31 102 ILE A N 1
ATOM 779 C CA . ILE A 1 102 ? 7.618 -2.993 -17.868 1.00 98.31 102 ILE A CA 1
ATOM 780 C C . ILE A 1 102 ? 7.352 -4.233 -17.002 1.00 98.31 102 ILE A C 1
ATOM 782 O O . ILE A 1 102 ? 8.141 -4.543 -16.107 1.00 98.31 102 ILE A O 1
ATOM 786 N N . ALA A 1 103 ? 6.278 -4.978 -17.274 1.00 97.56 103 ALA A N 1
ATOM 787 C CA . ALA A 1 103 ? 5.954 -6.203 -16.555 1.00 97.56 103 ALA A CA 1
ATOM 788 C C . ALA A 1 103 ? 6.974 -7.321 -16.807 1.00 97.56 103 ALA A C 1
ATOM 790 O O . ALA A 1 103 ? 7.293 -8.060 -15.874 1.00 97.56 103 ALA A O 1
ATOM 791 N N . VAL A 1 104 ? 7.543 -7.414 -18.015 1.00 95.81 104 VAL A N 1
ATOM 792 C CA . VAL A 1 104 ? 8.692 -8.297 -18.288 1.00 95.81 104 VAL A CA 1
ATOM 793 C C . VAL A 1 104 ? 9.885 -7.903 -17.410 1.00 95.81 104 VAL A C 1
ATOM 795 O O . VAL A 1 104 ? 10.506 -8.766 -16.786 1.00 95.81 104 VAL A O 1
ATOM 798 N N . GLY A 1 105 ? 10.157 -6.602 -17.274 1.00 96.75 105 GLY A N 1
ATOM 799 C CA . GLY A 1 105 ? 11.223 -6.074 -16.418 1.00 96.75 105 GLY A CA 1
ATOM 800 C C . GLY A 1 105 ? 11.105 -6.461 -14.935 1.00 96.75 105 GLY A C 1
ATOM 801 O O . GLY A 1 105 ? 12.122 -6.689 -14.276 1.00 96.75 105 GLY A O 1
ATOM 802 N N . LEU A 1 106 ? 9.884 -6.636 -14.413 1.00 97.44 106 LEU A N 1
ATOM 803 C CA . LEU A 1 106 ? 9.643 -7.093 -13.034 1.00 97.44 106 LEU A CA 1
ATOM 804 C C . LEU A 1 106 ? 10.153 -8.520 -12.762 1.00 97.44 106 LEU A C 1
ATOM 806 O O . LEU A 1 106 ? 10.431 -8.855 -11.611 1.00 97.44 106 LEU A O 1
ATOM 810 N N . ALA A 1 107 ? 10.271 -9.357 -13.796 1.00 93.31 107 ALA A N 1
ATOM 811 C CA . ALA A 1 107 ? 10.726 -10.746 -13.690 1.00 93.31 107 ALA A CA 1
ATOM 812 C C . ALA A 1 107 ? 12.236 -10.920 -13.957 1.00 93.31 107 ALA A C 1
ATOM 814 O O . ALA A 1 107 ? 12.751 -12.042 -13.926 1.00 93.31 107 ALA A O 1
ATOM 815 N N . MET A 1 108 ? 12.956 -9.826 -14.224 1.00 93.88 108 MET A N 1
ATOM 816 C CA . MET A 1 108 ? 14.389 -9.851 -14.522 1.00 93.88 108 MET A CA 1
ATOM 817 C C . MET A 1 108 ? 15.242 -10.080 -13.266 1.00 93.88 108 MET A C 1
ATOM 819 O O . MET A 1 108 ? 14.749 -10.169 -12.146 1.00 93.88 108 MET A O 1
ATOM 823 N N . ARG A 1 109 ? 16.564 -10.220 -13.441 1.00 92.38 109 ARG A N 1
ATOM 824 C CA . ARG A 1 109 ? 17.502 -10.496 -12.333 1.00 92.38 109 ARG A CA 1
ATOM 825 C C . ARG A 1 109 ? 18.088 -9.244 -11.682 1.00 92.38 109 ARG A C 1
ATOM 827 O O . ARG A 1 109 ? 18.501 -9.301 -10.522 1.00 92.38 109 ARG A O 1
ATOM 834 N N . ASP A 1 110 ? 18.180 -8.137 -12.417 1.00 96.19 110 ASP A N 1
ATOM 835 C CA . ASP A 1 110 ? 18.766 -6.905 -11.890 1.00 96.19 110 ASP A CA 1
ATOM 836 C C . ASP A 1 110 ? 17.789 -6.207 -10.940 1.00 96.19 110 ASP A C 1
ATOM 838 O O . ASP A 1 110 ? 16.811 -5.593 -11.355 1.00 96.19 110 ASP A O 1
ATOM 842 N N . ARG A 1 111 ? 18.099 -6.248 -9.640 1.00 97.06 111 ARG A N 1
ATOM 843 C CA . ARG A 1 111 ? 17.294 -5.609 -8.591 1.00 97.06 111 ARG A CA 1
ATOM 844 C C . ARG A 1 111 ? 17.053 -4.114 -8.819 1.00 97.06 111 ARG A C 1
ATOM 846 O O . ARG A 1 111 ? 16.039 -3.609 -8.346 1.00 97.06 111 ARG A O 1
ATOM 853 N N . LYS A 1 112 ? 17.975 -3.396 -9.477 1.00 96.81 112 LYS A N 1
ATOM 854 C CA . LYS A 1 112 ? 17.794 -1.965 -9.757 1.00 96.81 112 LYS A CA 1
ATOM 855 C C . LYS A 1 112 ? 16.722 -1.771 -10.823 1.00 96.81 112 LYS A C 1
ATOM 857 O O . LYS A 1 112 ? 15.790 -1.011 -10.584 1.00 96.81 112 LYS A O 1
ATOM 862 N N . LEU A 1 113 ? 16.821 -2.529 -11.915 1.00 97.31 113 LEU A N 1
ATOM 863 C CA . LEU A 1 113 ? 15.826 -2.550 -12.981 1.00 97.31 113 LEU A CA 1
ATOM 864 C C . LEU A 1 113 ? 14.445 -2.981 -12.471 1.00 97.31 113 LEU A C 1
ATOM 866 O O . LEU A 1 113 ? 13.464 -2.303 -12.750 1.00 97.31 113 LEU A O 1
ATOM 870 N N . ILE A 1 114 ? 14.365 -4.052 -11.672 1.00 98.38 114 ILE A N 1
ATOM 871 C CA . ILE A 1 114 ? 13.097 -4.494 -11.060 1.00 98.38 114 ILE A CA 1
ATOM 872 C C . ILE A 1 114 ? 12.497 -3.362 -10.218 1.00 98.38 114 ILE A C 1
ATOM 874 O O . ILE A 1 114 ? 11.299 -3.106 -10.293 1.00 98.38 114 ILE A O 1
ATOM 878 N N . GLY A 1 115 ? 13.327 -2.677 -9.423 1.00 98.12 115 GLY A N 1
ATOM 879 C CA . GLY A 1 115 ? 12.892 -1.545 -8.607 1.00 98.12 115 GLY A CA 1
ATOM 880 C C . GLY A 1 115 ? 12.344 -0.390 -9.445 1.00 98.12 115 GLY A C 1
ATOM 881 O O . GLY A 1 115 ? 11.323 0.177 -9.080 1.00 98.12 115 GLY A O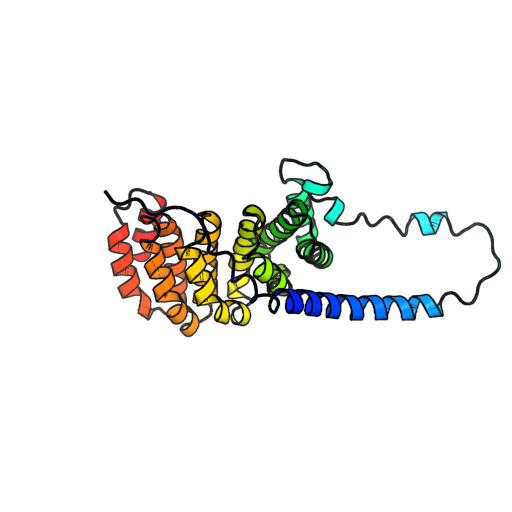 1
ATOM 882 N N . ASP A 1 116 ? 12.975 -0.081 -10.578 1.00 98.50 116 ASP A N 1
ATOM 883 C CA . ASP A 1 116 ? 12.491 0.950 -11.502 1.00 98.50 116 ASP A CA 1
ATOM 884 C C . ASP A 1 116 ? 11.181 0.550 -12.188 1.00 98.50 116 ASP A C 1
ATOM 886 O O . ASP A 1 116 ? 10.266 1.361 -12.298 1.00 98.50 116 ASP A O 1
ATOM 890 N N . CYS A 1 117 ? 11.058 -0.710 -12.611 1.00 98.75 117 CYS A N 1
ATOM 891 C CA . CYS A 1 117 ? 9.826 -1.227 -13.206 1.00 98.75 117 CYS A CA 1
ATOM 892 C C . CYS A 1 117 ? 8.670 -1.189 -12.200 1.00 98.75 117 CYS A C 1
ATOM 894 O O . CYS A 1 117 ? 7.562 -0.776 -12.540 1.00 98.75 117 CYS A O 1
ATOM 896 N N . ALA A 1 118 ? 8.929 -1.585 -10.951 1.00 98.69 118 ALA A N 1
ATOM 897 C CA . ALA A 1 118 ? 7.937 -1.536 -9.884 1.00 98.69 118 ALA A CA 1
ATOM 898 C C . ALA A 1 118 ? 7.537 -0.089 -9.555 1.00 98.69 118 ALA A C 1
ATOM 900 O O . ALA A 1 118 ? 6.356 0.176 -9.377 1.00 98.69 118 ALA A O 1
ATOM 901 N N . GLU A 1 119 ? 8.481 0.856 -9.556 1.00 98.69 119 GLU A N 1
ATOM 902 C CA . GLU A 1 119 ? 8.179 2.282 -9.380 1.00 98.69 119 GLU A CA 1
ATOM 903 C C . GLU A 1 119 ? 7.315 2.834 -10.525 1.00 98.69 119 GLU A C 1
ATOM 905 O O . GLU A 1 119 ? 6.359 3.569 -10.283 1.00 98.69 119 GLU A O 1
ATOM 910 N N . VAL A 1 120 ? 7.581 2.444 -11.777 1.00 98.81 120 VAL A N 1
ATOM 911 C CA . VAL A 1 120 ? 6.704 2.800 -12.906 1.00 98.81 120 VAL A CA 1
ATOM 912 C C . VAL A 1 120 ? 5.289 2.261 -12.685 1.00 98.81 120 VAL A C 1
ATOM 914 O O . VAL A 1 120 ? 4.333 3.021 -12.843 1.00 98.81 120 VAL A O 1
ATOM 917 N N . MET A 1 121 ? 5.143 0.994 -12.275 1.00 98.81 121 MET A N 1
ATOM 918 C CA . MET A 1 121 ? 3.834 0.423 -11.927 1.00 98.81 121 MET A CA 1
ATOM 919 C C . MET A 1 121 ? 3.155 1.222 -10.808 1.00 98.81 121 MET A C 1
ATOM 921 O O . MET A 1 121 ? 1.979 1.549 -10.939 1.00 98.81 121 MET A O 1
ATOM 925 N N . THR A 1 122 ? 3.889 1.623 -9.767 1.00 98.81 122 THR A N 1
ATOM 926 C CA . THR A 1 122 ? 3.369 2.440 -8.661 1.00 98.81 122 THR A CA 1
ATOM 927 C C . THR A 1 122 ? 2.831 3.780 -9.164 1.00 98.81 122 THR A C 1
ATOM 929 O O . THR A 1 122 ? 1.696 4.156 -8.869 1.00 98.81 122 THR A O 1
ATOM 932 N N . LEU A 1 123 ? 3.628 4.506 -9.952 1.00 98.75 123 LEU A N 1
ATOM 933 C CA . LEU A 1 123 ? 3.279 5.837 -10.457 1.00 98.75 123 LEU A CA 1
ATOM 934 C C . LEU A 1 123 ? 2.070 5.812 -11.399 1.00 98.75 123 LEU A C 1
ATOM 936 O O . LEU A 1 123 ? 1.292 6.770 -11.434 1.00 98.75 123 LEU A O 1
ATOM 940 N N . VAL A 1 124 ? 1.921 4.737 -12.174 1.00 98.88 124 VAL A N 1
ATOM 941 C CA . VAL A 1 124 ? 0.746 4.521 -13.023 1.00 98.88 124 VAL A CA 1
ATOM 942 C C . VAL A 1 124 ? -0.456 4.129 -12.168 1.00 98.88 124 VAL A C 1
ATOM 944 O O . VAL A 1 124 ? -1.511 4.740 -12.320 1.00 98.88 124 VAL A O 1
ATOM 947 N N . ALA A 1 125 ? -0.298 3.193 -11.228 1.00 98.81 125 ALA A N 1
ATOM 948 C CA . ALA A 1 125 ? -1.384 2.714 -10.378 1.00 98.81 125 ALA A CA 1
ATOM 949 C C . ALA A 1 125 ? -1.987 3.826 -9.509 1.00 98.81 125 ALA A C 1
ATOM 951 O O . ALA A 1 125 ? -3.201 3.896 -9.365 1.00 98.81 125 ALA A O 1
ATOM 952 N N . ALA A 1 126 ? -1.160 4.753 -9.021 1.00 98.50 126 ALA A N 1
ATOM 953 C CA . ALA A 1 126 ? -1.608 5.921 -8.263 1.00 98.50 126 ALA A CA 1
ATOM 954 C C . ALA A 1 126 ? -2.504 6.888 -9.070 1.00 98.50 126 ALA A C 1
ATOM 956 O O . ALA A 1 126 ? -3.110 7.794 -8.498 1.00 98.50 126 ALA A O 1
ATOM 957 N N . ARG A 1 127 ? -2.566 6.749 -10.404 1.00 98.56 127 ARG A N 1
ATOM 958 C CA . ARG A 1 127 ? -3.391 7.586 -11.295 1.00 98.56 127 ARG A CA 1
ATOM 959 C C . ARG A 1 127 ? -4.501 6.805 -11.993 1.00 98.56 127 ARG A C 1
ATOM 961 O O . ARG A 1 127 ? -5.608 7.321 -12.088 1.00 98.56 127 ARG A O 1
ATOM 968 N N . GLN A 1 128 ? -4.187 5.622 -12.513 1.00 98.69 128 GLN A N 1
ATOM 969 C CA . GLN A 1 128 ? -5.086 4.732 -13.256 1.00 98.69 128 GLN A CA 1
ATOM 970 C C . GLN A 1 128 ? -4.821 3.274 -12.827 1.00 98.69 128 GLN A C 1
ATOM 972 O O . GLN A 1 128 ? -4.134 2.528 -13.536 1.00 98.69 128 GLN A O 1
ATOM 977 N N . PRO A 1 129 ? -5.290 2.860 -11.632 1.00 98.81 129 PRO A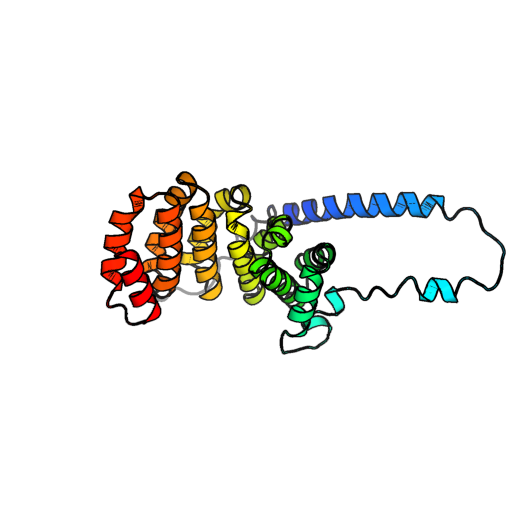 N 1
ATOM 978 C CA . PRO A 1 129 ? -5.011 1.537 -11.060 1.00 98.81 129 PRO A CA 1
ATOM 979 C C . PRO A 1 129 ? -5.505 0.374 -11.931 1.00 98.81 129 PRO A C 1
ATOM 981 O O . PRO A 1 129 ? -4.910 -0.705 -11.924 1.00 98.81 129 PRO A O 1
ATOM 984 N N . GLU A 1 130 ? -6.545 0.587 -12.734 1.00 98.81 130 GLU A N 1
ATOM 985 C CA . GLU A 1 130 ? -7.082 -0.372 -13.699 1.00 98.81 130 GLU A CA 1
ATOM 986 C C . GLU A 1 130 ? -6.066 -0.809 -14.759 1.00 98.81 130 GLU A C 1
ATOM 988 O O . GLU A 1 130 ? -6.121 -1.954 -15.205 1.00 98.81 130 GLU A O 1
ATOM 993 N N . LEU A 1 131 ? -5.099 0.047 -15.112 1.00 98.81 131 LEU A N 1
ATOM 994 C CA . LEU A 1 131 ? -4.037 -0.305 -16.058 1.00 98.81 131 LEU A CA 1
ATOM 995 C C . LEU A 1 131 ? -3.008 -1.262 -15.447 1.00 98.81 131 LEU A C 1
ATOM 997 O O . LEU A 1 131 ? -2.359 -2.016 -16.168 1.00 98.81 131 LEU A O 1
ATOM 1001 N N . VAL A 1 132 ? -2.851 -1.238 -14.121 1.00 98.88 132 VAL A N 1
ATOM 1002 C CA . VAL A 1 132 ? -1.841 -2.026 -13.399 1.00 98.88 132 VAL A CA 1
ATOM 1003 C C . VAL A 1 132 ? -2.426 -3.313 -12.816 1.00 98.88 132 VAL A C 1
ATOM 1005 O O . VAL A 1 132 ? -1.711 -4.305 -12.672 1.00 98.88 132 VAL A O 1
ATOM 1008 N N . ALA A 1 133 ? -3.733 -3.347 -12.540 1.00 98.69 133 ALA A N 1
ATOM 1009 C CA . ALA A 1 133 ? -4.436 -4.513 -12.001 1.00 98.69 133 ALA A CA 1
ATOM 1010 C C . ALA A 1 133 ? -4.154 -5.847 -12.741 1.00 98.69 133 ALA A C 1
ATOM 1012 O O . ALA A 1 133 ? -3.961 -6.854 -12.050 1.00 98.69 133 ALA A O 1
ATOM 1013 N N . PRO A 1 134 ? -4.039 -5.901 -14.089 1.00 98.62 134 PRO A N 1
ATOM 1014 C CA . PRO A 1 134 ? -3.684 -7.135 -14.803 1.00 98.62 134 PRO A CA 1
ATOM 1015 C C . PRO A 1 134 ? -2.324 -7.729 -14.399 1.00 98.62 134 PRO A C 1
ATOM 1017 O O . PRO A 1 134 ? -2.134 -8.942 -14.463 1.00 98.62 134 PRO A O 1
ATOM 1020 N N . TYR A 1 135 ? -1.395 -6.897 -13.922 1.00 98.50 135 TYR A N 1
ATOM 1021 C CA . TYR A 1 135 ? -0.030 -7.285 -13.556 1.00 98.50 135 TYR A CA 1
ATOM 1022 C C . TYR A 1 135 ? 0.133 -7.613 -12.065 1.00 98.50 135 TYR A C 1
ATOM 1024 O O . TYR A 1 135 ? 1.249 -7.863 -11.598 1.00 98.50 135 TYR A O 1
ATOM 1032 N N . VAL A 1 136 ? -0.963 -7.650 -11.293 1.00 98.50 136 VAL A N 1
ATOM 1033 C CA . VAL A 1 136 ? -0.894 -7.823 -9.834 1.00 98.50 136 VAL A CA 1
ATOM 1034 C C . VAL A 1 136 ? -0.197 -9.118 -9.421 1.00 98.50 136 VAL A C 1
ATOM 1036 O O . VAL A 1 136 ? 0.518 -9.129 -8.428 1.00 98.50 136 VAL A O 1
ATOM 1039 N N . ALA A 1 137 ? -0.332 -10.206 -10.185 1.00 97.75 137 ALA A N 1
ATOM 1040 C CA . ALA A 1 137 ? 0.328 -11.472 -9.860 1.00 97.75 137 ALA A CA 1
ATOM 1041 C C . ALA A 1 137 ? 1.862 -11.335 -9.838 1.00 97.75 137 ALA A C 1
ATOM 1043 O O . ALA A 1 137 ? 2.514 -11.851 -8.928 1.00 97.75 137 ALA A O 1
ATOM 1044 N N . THR A 1 138 ? 2.426 -10.587 -10.789 1.00 97.38 138 THR A N 1
ATOM 1045 C CA . THR A 1 138 ? 3.866 -10.311 -10.864 1.00 97.38 138 THR A CA 1
ATOM 1046 C C . THR A 1 138 ? 4.318 -9.440 -9.694 1.00 97.38 138 THR A C 1
ATOM 1048 O O . THR A 1 138 ? 5.330 -9.730 -9.063 1.00 97.38 138 THR A O 1
ATOM 1051 N N . LEU A 1 139 ? 3.532 -8.421 -9.334 1.00 98.62 139 LEU A N 1
ATOM 1052 C CA . LEU A 1 139 ? 3.810 -7.563 -8.176 1.00 98.62 139 LEU A CA 1
ATOM 1053 C C . LEU A 1 139 ? 3.734 -8.335 -6.849 1.00 98.62 139 LEU A C 1
ATOM 1055 O O . LEU A 1 139 ? 4.586 -8.161 -5.978 1.00 98.62 139 LEU A O 1
ATOM 1059 N N . LEU A 1 140 ? 2.762 -9.240 -6.702 1.00 98.38 140 LEU A N 1
ATOM 1060 C CA . LEU A 1 140 ? 2.610 -10.081 -5.512 1.00 98.38 140 LEU A CA 1
ATOM 1061 C C . LEU A 1 140 ? 3.828 -10.992 -5.288 1.00 98.38 140 LEU A C 1
ATOM 1063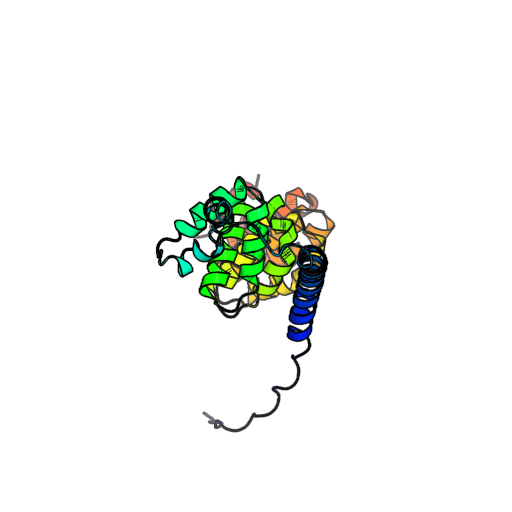 O O . LEU A 1 140 ? 4.254 -11.174 -4.148 1.00 98.38 140 LEU A O 1
ATOM 1067 N N . ALA A 1 141 ? 4.438 -11.507 -6.360 1.00 97.12 141 ALA A N 1
ATOM 1068 C CA . ALA A 1 141 ? 5.659 -12.310 -6.267 1.00 97.12 141 ALA A CA 1
ATOM 1069 C C . ALA A 1 141 ? 6.865 -11.512 -5.726 1.00 97.12 141 ALA A C 1
ATOM 1071 O O . ALA A 1 141 ? 7.771 -12.085 -5.118 1.00 97.12 141 ALA A O 1
ATOM 1072 N N . LEU A 1 142 ? 6.866 -10.186 -5.894 1.00 98.31 142 LEU A N 1
ATOM 1073 C CA . LEU A 1 142 ? 7.935 -9.303 -5.421 1.00 98.31 142 LEU A CA 1
ATOM 1074 C C . LEU A 1 142 ? 7.804 -8.916 -3.942 1.00 98.31 142 LEU A C 1
ATOM 1076 O O . LEU A 1 142 ? 8.747 -8.358 -3.376 1.00 98.31 142 LEU A O 1
ATOM 1080 N N . LEU A 1 143 ? 6.693 -9.246 -3.275 1.00 98.19 143 LEU A N 1
ATOM 1081 C CA . LEU A 1 143 ? 6.489 -8.885 -1.868 1.00 98.19 143 LEU A CA 1
ATOM 1082 C C . LEU A 1 143 ? 7.476 -9.572 -0.913 1.00 98.19 143 LEU A C 1
ATOM 1084 O O . LEU A 1 143 ? 7.674 -9.075 0.195 1.00 98.19 143 LEU A O 1
ATOM 1088 N N . GLU A 1 144 ? 8.112 -10.674 -1.319 1.00 96.50 144 GLU A N 1
ATOM 1089 C CA . GLU A 1 144 ? 9.173 -11.365 -0.562 1.00 96.50 144 GLU A CA 1
ATOM 1090 C C . GLU A 1 144 ? 10.586 -11.092 -1.102 1.00 96.50 144 GLU A C 1
ATOM 1092 O O . GLU A 1 144 ? 11.560 -11.718 -0.679 1.00 96.50 144 GLU A O 1
ATOM 1097 N N . HIS A 1 145 ? 10.736 -10.162 -2.048 1.00 97.94 145 HIS A N 1
ATOM 1098 C CA . HIS A 1 145 ? 12.031 -9.898 -2.663 1.00 97.94 145 HIS A CA 1
ATOM 1099 C C . HIS A 1 145 ? 13.062 -9.429 -1.622 1.00 97.94 145 HIS A C 1
ATOM 1101 O O . HIS A 1 145 ? 12.755 -8.643 -0.733 1.00 97.94 145 HIS A O 1
ATOM 1107 N N . LYS A 1 146 ? 14.324 -9.867 -1.719 1.00 96.44 146 LYS A N 1
ATOM 1108 C CA . LYS A 1 146 ? 15.365 -9.516 -0.726 1.00 96.44 146 LYS A CA 1
ATOM 1109 C C . LYS A 1 146 ? 15.700 -8.021 -0.694 1.00 96.44 146 LYS A C 1
ATOM 1111 O O . LYS A 1 146 ? 16.044 -7.483 0.358 1.00 96.44 146 LYS A O 1
ATOM 1116 N N . ASP A 1 147 ? 15.599 -7.355 -1.844 1.00 97.75 147 ASP A N 1
ATOM 1117 C CA . ASP A 1 147 ? 15.830 -5.917 -1.953 1.00 97.75 147 ASP A CA 1
ATOM 1118 C C . ASP A 1 147 ? 14.639 -5.133 -1.405 1.00 97.75 147 ASP A C 1
ATOM 1120 O O . ASP A 1 147 ? 13.497 -5.323 -1.820 1.00 97.75 147 ASP A O 1
ATOM 1124 N N . THR A 1 148 ? 14.936 -4.249 -0.462 1.00 97.25 148 THR A N 1
ATOM 1125 C CA . THR A 1 148 ? 13.942 -3.477 0.268 1.00 97.25 148 THR A CA 1
ATOM 1126 C C . THR A 1 148 ? 13.213 -2.464 -0.624 1.00 97.25 148 THR A C 1
ATOM 1128 O O . THR A 1 148 ? 12.004 -2.352 -0.469 1.00 97.25 148 THR A O 1
ATOM 1131 N N . ARG A 1 149 ? 13.876 -1.801 -1.589 1.00 96.62 149 ARG A N 1
ATOM 1132 C CA . ARG A 1 149 ? 13.202 -0.866 -2.517 1.00 96.62 149 ARG A CA 1
ATOM 1133 C C . ARG A 1 149 ? 12.209 -1.612 -3.403 1.00 96.62 149 ARG A C 1
ATOM 1135 O O . ARG A 1 149 ? 11.078 -1.171 -3.539 1.00 96.62 149 ARG A O 1
ATOM 1142 N N . VAL A 1 150 ? 12.597 -2.776 -3.929 1.00 98.44 150 VAL A N 1
ATOM 1143 C CA . VAL A 1 150 ? 11.690 -3.620 -4.729 1.00 98.44 150 VAL A CA 1
ATOM 1144 C C . VAL A 1 150 ? 10.428 -3.979 -3.939 1.00 98.44 150 VAL A C 1
ATOM 1146 O O . VAL A 1 150 ? 9.326 -3.831 -4.457 1.00 98.44 150 VAL A O 1
ATOM 1149 N N . ARG A 1 151 ? 10.565 -4.388 -2.667 1.00 98.12 151 ARG A N 1
ATOM 1150 C CA . ARG A 1 151 ? 9.392 -4.661 -1.816 1.00 98.12 151 ARG A CA 1
ATOM 1151 C C . ARG A 1 151 ? 8.533 -3.419 -1.573 1.00 98.12 151 ARG A C 1
ATOM 1153 O O . ARG A 1 151 ? 7.323 -3.567 -1.440 1.00 98.12 151 ARG A O 1
ATOM 1160 N N . TRP A 1 152 ? 9.134 -2.229 -1.461 1.00 97.88 152 TRP A N 1
ATOM 1161 C CA . TRP A 1 152 ? 8.394 -0.978 -1.227 1.00 97.88 152 TRP A CA 1
ATOM 1162 C C . TRP A 1 152 ? 7.468 -0.685 -2.388 1.00 97.88 152 TRP A C 1
ATOM 1164 O O . TRP A 1 152 ? 6.264 -0.573 -2.179 1.00 97.88 152 TRP A O 1
ATOM 1174 N N . GLU A 1 153 ? 8.031 -0.640 -3.591 1.00 98.56 153 GLU A N 1
ATOM 1175 C CA . GLU A 1 153 ? 7.284 -0.322 -4.802 1.00 98.56 153 GLU A CA 1
ATOM 1176 C C . GLU A 1 153 ? 6.242 -1.393 -5.119 1.00 98.56 153 GLU A C 1
ATOM 1178 O O . GLU A 1 153 ? 5.089 -1.079 -5.400 1.00 98.56 153 GLU A O 1
ATOM 1183 N N . ALA A 1 154 ? 6.597 -2.672 -4.968 1.00 98.75 154 ALA A N 1
ATOM 1184 C CA . ALA A 1 154 ? 5.645 -3.757 -5.167 1.00 98.75 154 ALA A CA 1
ATOM 1185 C C . ALA A 1 154 ? 4.465 -3.680 -4.184 1.00 98.75 154 ALA A C 1
ATOM 1187 O O . ALA A 1 154 ? 3.315 -3.804 -4.598 1.00 98.75 154 ALA A O 1
ATOM 1188 N N . MET A 1 155 ? 4.723 -3.442 -2.891 1.00 98.88 155 MET A N 1
ATOM 1189 C CA . MET A 1 155 ? 3.650 -3.321 -1.898 1.00 98.88 155 MET A CA 1
ATOM 1190 C C . MET A 1 155 ? 2.807 -2.060 -2.117 1.00 98.88 155 MET A C 1
ATOM 1192 O O . MET A 1 155 ? 1.593 -2.115 -1.932 1.00 98.88 155 MET A O 1
ATOM 1196 N N . HIS A 1 156 ? 3.421 -0.946 -2.531 1.00 98.81 156 HIS A N 1
ATOM 1197 C CA . HIS A 1 156 ? 2.694 0.277 -2.878 1.00 98.81 156 HIS A CA 1
ATOM 1198 C C . HIS A 1 156 ? 1.771 0.027 -4.072 1.00 98.81 156 HIS A C 1
ATOM 1200 O O . HIS A 1 156 ? 0.561 0.185 -3.940 1.00 98.81 156 HIS A O 1
ATOM 1206 N N . SER A 1 157 ? 2.304 -0.477 -5.185 1.00 98.81 157 SER A N 1
ATOM 1207 C CA . SER A 1 157 ? 1.507 -0.846 -6.360 1.00 98.81 157 SER A CA 1
ATOM 1208 C C . SER A 1 157 ? 0.346 -1.783 -6.001 1.00 98.81 157 SER A C 1
ATOM 1210 O O . SER A 1 157 ? -0.783 -1.562 -6.431 1.00 98.81 157 SER A O 1
ATOM 1212 N N . VAL A 1 158 ? 0.594 -2.803 -5.167 1.00 98.88 158 VAL A N 1
ATOM 1213 C CA . VAL A 1 158 ? -0.447 -3.725 -4.680 1.00 98.88 158 VAL A CA 1
ATOM 1214 C C . VAL A 1 158 ? -1.513 -2.996 -3.864 1.00 98.88 158 VAL A C 1
ATOM 1216 O O . VAL A 1 158 ? -2.692 -3.304 -4.023 1.00 98.88 158 VAL A O 1
ATOM 1219 N N . ALA A 1 159 ? -1.136 -2.038 -3.016 1.00 98.88 159 ALA A N 1
ATOM 1220 C CA . ALA A 1 159 ? -2.093 -1.248 -2.250 1.00 98.88 159 ALA A CA 1
ATOM 1221 C C . ALA A 1 159 ? -3.015 -0.426 -3.163 1.00 98.88 159 ALA A C 1
ATOM 1223 O O . ALA A 1 159 ? -4.224 -0.456 -2.952 1.00 98.88 159 ALA A O 1
ATOM 1224 N N . GLU A 1 160 ? -2.474 0.224 -4.198 1.00 98.88 160 GLU A N 1
ATOM 1225 C CA . GLU A 1 160 ? -3.259 1.028 -5.152 1.00 98.88 160 GLU A CA 1
ATOM 1226 C C . GLU A 1 160 ? -4.285 0.186 -5.932 1.00 98.88 160 GLU A C 1
ATOM 1228 O O . GLU A 1 160 ? -5.400 0.636 -6.197 1.00 98.88 160 GLU A O 1
ATOM 1233 N N . VAL A 1 161 ? -3.952 -1.067 -6.268 1.00 98.81 161 VAL A N 1
ATOM 1234 C CA . VAL A 1 161 ? -4.836 -1.944 -7.065 1.00 98.81 161 VAL A CA 1
ATOM 1235 C C . VAL A 1 161 ? -5.676 -2.918 -6.232 1.00 98.81 161 VAL A C 1
ATOM 1237 O O . VAL A 1 161 ? -6.522 -3.622 -6.785 1.00 98.81 161 VAL A O 1
ATOM 1240 N N . ALA A 1 162 ? -5.481 -2.989 -4.911 1.00 98.81 162 ALA A N 1
ATOM 1241 C CA . ALA A 1 162 ? -6.038 -4.050 -4.061 1.00 98.81 162 ALA A CA 1
ATOM 1242 C C . ALA A 1 162 ? -7.569 -4.178 -4.144 1.00 98.81 162 ALA A C 1
ATOM 1244 O O . ALA A 1 162 ? -8.103 -5.289 -4.101 1.00 98.81 162 ALA A O 1
ATOM 1245 N N . ALA A 1 163 ? -8.279 -3.060 -4.296 1.00 98.69 163 ALA A N 1
ATOM 1246 C CA . ALA A 1 163 ? -9.734 -3.057 -4.414 1.00 98.69 163 ALA A CA 1
ATOM 1247 C C . ALA A 1 163 ? -10.255 -3.566 -5.770 1.00 98.69 163 ALA A C 1
ATOM 1249 O O . ALA A 1 163 ? -11.411 -3.973 -5.857 1.00 98.69 163 ALA A O 1
ATOM 1250 N N . LEU A 1 164 ? -9.421 -3.542 -6.816 1.00 98.88 164 LEU A N 1
ATOM 1251 C CA . LEU A 1 164 ? -9.759 -4.031 -8.158 1.00 98.88 164 LEU A CA 1
ATOM 1252 C C . LEU A 1 164 ? -9.521 -5.536 -8.305 1.00 98.88 164 LEU A C 1
ATOM 1254 O O . LEU A 1 164 ? -10.084 -6.172 -9.191 1.00 98.88 164 LEU A O 1
ATOM 1258 N N . VAL A 1 165 ? -8.696 -6.115 -7.431 1.00 98.69 165 VAL A N 1
ATOM 1259 C CA . VAL A 1 165 ? -8.300 -7.530 -7.480 1.00 98.69 165 VAL A CA 1
ATOM 1260 C C . VAL A 1 165 ? -8.583 -8.272 -6.162 1.00 98.69 165 VAL A C 1
ATOM 1262 O O . VAL A 1 165 ? -7.710 -8.988 -5.656 1.00 98.69 165 VAL A O 1
ATOM 1265 N N . PRO A 1 166 ? -9.791 -8.148 -5.574 1.00 98.56 166 PRO A N 1
ATOM 1266 C CA . PRO A 1 166 ? -10.079 -8.682 -4.244 1.00 98.56 166 PRO A CA 1
ATOM 1267 C C . PRO A 1 166 ? -9.851 -10.192 -4.137 1.00 98.56 166 PRO A C 1
ATOM 1269 O O . PRO A 1 166 ? -9.354 -10.654 -3.112 1.00 98.56 166 PRO A O 1
ATOM 1272 N N . ASP A 1 167 ? -10.113 -10.957 -5.198 1.00 98.44 167 ASP A N 1
ATOM 1273 C CA . ASP A 1 167 ? -9.894 -12.409 -5.219 1.00 98.44 167 ASP A CA 1
ATOM 1274 C C . ASP A 1 167 ? -8.412 -12.795 -5.122 1.00 98.44 167 ASP A C 1
ATOM 1276 O O . ASP A 1 167 ? -8.078 -13.876 -4.635 1.00 98.44 167 ASP A O 1
ATOM 1280 N N . LYS A 1 168 ? -7.503 -11.906 -5.545 1.00 98.56 168 LYS A N 1
ATOM 1281 C CA . LYS A 1 168 ? -6.051 -12.097 -5.418 1.00 98.56 168 LYS A CA 1
ATOM 1282 C C . LYS A 1 168 ? -5.536 -11.670 -4.043 1.00 98.56 168 LYS A C 1
ATOM 1284 O O . LYS A 1 168 ? -4.610 -12.292 -3.531 1.00 98.56 168 LYS A O 1
ATOM 1289 N N . ILE A 1 169 ? -6.149 -10.660 -3.419 1.00 98.69 169 ILE A N 1
ATOM 1290 C CA . ILE A 1 169 ? -5.757 -10.179 -2.082 1.00 98.69 169 ILE A CA 1
ATOM 1291 C C . ILE A 1 169 ? -6.342 -11.045 -0.963 1.00 98.69 169 ILE A C 1
ATOM 1293 O O . ILE A 1 169 ? -5.677 -11.297 0.043 1.00 98.69 169 ILE A O 1
ATOM 1297 N N . ALA A 1 170 ? -7.563 -11.554 -1.132 1.00 98.69 170 ALA A N 1
ATOM 1298 C CA . ALA A 1 170 ? -8.255 -12.375 -0.147 1.00 98.69 170 ALA A CA 1
ATOM 1299 C C . ALA A 1 170 ? -7.410 -13.532 0.430 1.00 98.69 170 ALA A C 1
ATOM 1301 O O . ALA A 1 170 ? -7.421 -13.677 1.660 1.00 98.69 170 ALA A O 1
ATOM 1302 N N . PRO A 1 171 ? -6.693 -14.358 -0.360 1.00 98.44 171 PRO A N 1
ATOM 1303 C CA . PRO A 1 171 ? -5.850 -15.425 0.187 1.00 98.44 171 PRO A CA 1
ATOM 1304 C C . PRO A 1 171 ? -4.608 -14.909 0.930 1.00 98.44 171 PRO A C 1
ATOM 1306 O O . PRO A 1 171 ? -4.079 -15.621 1.776 1.00 98.44 171 PRO A O 1
ATOM 1309 N N . LEU A 1 172 ? -4.176 -13.670 0.680 1.00 98.38 172 LEU A N 1
ATOM 1310 C CA . LEU A 1 172 ? -2.937 -13.098 1.217 1.00 98.38 172 LEU A CA 1
ATOM 1311 C C . LEU A 1 172 ? -3.121 -12.294 2.507 1.00 98.38 172 LEU A C 1
ATOM 1313 O O . LEU A 1 172 ? -2.139 -11.815 3.067 1.00 98.38 172 LEU A O 1
ATOM 1317 N N . VAL A 1 173 ? -4.351 -12.149 3.014 1.00 98.81 173 VAL A N 1
ATOM 1318 C CA . VAL A 1 173 ? -4.638 -11.340 4.216 1.00 98.81 173 VAL A CA 1
ATOM 1319 C C . VAL A 1 173 ? -3.731 -11.711 5.396 1.00 98.81 173 VAL A C 1
ATOM 1321 O O . VAL A 1 173 ? -3.182 -10.825 6.049 1.00 98.81 173 VAL A O 1
ATOM 1324 N N . SER A 1 174 ? -3.528 -13.007 5.649 1.00 98.50 174 SER A N 1
ATOM 1325 C CA . SER A 1 174 ? -2.668 -13.466 6.744 1.00 98.50 174 SER A CA 1
ATOM 1326 C C . SER A 1 174 ? -1.190 -13.144 6.514 1.00 98.50 174 SER A C 1
ATOM 1328 O O . SER A 1 174 ? -0.489 -12.819 7.468 1.00 98.50 174 SER A O 1
ATOM 1330 N N . ASP A 1 175 ? -0.709 -13.188 5.274 1.00 98.50 175 ASP A N 1
ATOM 1331 C CA . ASP A 1 175 ? 0.687 -12.874 4.958 1.00 98.50 175 ASP A CA 1
ATOM 1332 C C . ASP A 1 175 ? 0.947 -11.364 4.987 1.00 98.50 175 ASP A C 1
ATOM 1334 O O . ASP A 1 175 ? 1.957 -10.923 5.535 1.00 98.50 175 ASP A O 1
ATOM 1338 N N . LEU A 1 176 ? -0.008 -10.550 4.527 1.00 98.69 176 LEU A N 1
ATOM 1339 C CA . LEU A 1 176 ? 0.025 -9.098 4.715 1.00 98.69 176 LEU A CA 1
ATOM 1340 C C . LEU A 1 176 ? 0.028 -8.733 6.207 1.00 98.69 176 LEU A C 1
ATOM 1342 O O . LEU A 1 176 ? 0.819 -7.893 6.632 1.00 98.69 176 LEU A O 1
ATOM 1346 N N . ALA A 1 177 ? -0.772 -9.414 7.032 1.00 98.56 177 ALA A N 1
ATOM 1347 C CA . ALA A 1 177 ? -0.750 -9.230 8.483 1.00 98.56 177 ALA A CA 1
ATOM 1348 C C . ALA A 1 177 ? 0.607 -9.607 9.108 1.00 98.56 177 ALA A C 1
ATOM 1350 O O . ALA A 1 177 ? 1.117 -8.870 9.956 1.00 98.56 177 ALA A O 1
ATOM 1351 N N . LYS A 1 178 ? 1.243 -10.701 8.661 1.00 98.38 178 LYS A N 1
ATOM 1352 C CA . LYS A 1 178 ? 2.613 -11.046 9.084 1.00 98.38 178 LYS A CA 1
ATOM 1353 C C . LYS A 1 178 ? 3.606 -9.954 8.695 1.00 98.38 178 LYS A C 1
ATOM 1355 O O . LYS A 1 178 ? 4.435 -9.584 9.523 1.00 98.38 178 LYS A O 1
ATOM 1360 N N . LYS A 1 179 ? 3.499 -9.382 7.491 1.00 98.38 179 LYS A N 1
ATOM 1361 C CA . LYS A 1 179 ? 4.356 -8.263 7.060 1.00 98.38 179 LYS A CA 1
ATOM 1362 C C . LYS A 1 179 ? 4.202 -7.050 7.966 1.00 98.38 179 LYS A C 1
ATOM 1364 O O . LYS A 1 179 ? 5.215 -6.512 8.402 1.00 98.38 179 LYS A O 1
ATOM 1369 N N . ILE A 1 180 ? 2.973 -6.682 8.332 1.00 98.62 180 ILE A N 1
ATOM 1370 C CA . ILE A 1 180 ? 2.701 -5.603 9.300 1.00 98.62 180 ILE A CA 1
ATOM 1371 C C . ILE A 1 180 ? 3.368 -5.885 10.656 1.00 98.62 180 ILE A C 1
ATOM 1373 O O . ILE A 1 180 ? 3.862 -4.972 11.313 1.00 98.62 180 ILE A O 1
ATOM 1377 N N . ALA A 1 181 ? 3.425 -7.141 11.089 1.00 98.00 181 ALA A N 1
ATOM 1378 C CA . ALA A 1 181 ? 4.064 -7.495 12.352 1.00 98.00 181 ALA A CA 1
ATOM 1379 C C . ALA A 1 181 ? 5.602 -7.566 12.265 1.00 98.00 181 ALA A C 1
ATOM 1381 O O . ALA A 1 181 ? 6.270 -7.254 13.246 1.00 98.00 181 ALA A O 1
ATOM 1382 N N . GLN A 1 182 ? 6.170 -7.976 11.123 1.00 97.31 182 GLN A N 1
ATOM 1383 C CA . GLN A 1 182 ? 7.544 -8.500 11.067 1.00 97.31 182 GLN A CA 1
ATOM 1384 C C . GLN A 1 182 ? 8.475 -7.816 10.053 1.00 97.31 182 GLN A C 1
ATOM 1386 O O . GLN A 1 182 ? 9.693 -7.889 10.234 1.00 97.31 182 GLN A O 1
ATOM 1391 N N . ASP A 1 183 ? 7.973 -7.164 8.992 1.00 97.94 183 ASP A N 1
ATOM 1392 C CA . ASP A 1 183 ? 8.866 -6.559 7.989 1.00 97.94 183 ASP A CA 1
ATOM 1393 C C . ASP A 1 183 ? 9.661 -5.409 8.622 1.00 97.94 183 ASP A C 1
ATOM 1395 O O . ASP A 1 183 ? 9.122 -4.574 9.348 1.00 97.94 183 ASP A O 1
ATOM 1399 N N . LYS A 1 184 ? 10.966 -5.346 8.349 1.00 96.50 184 LYS A N 1
ATOM 1400 C CA . LYS A 1 184 ? 11.862 -4.325 8.911 1.00 96.50 184 LYS A CA 1
ATOM 1401 C C . LYS A 1 184 ? 11.565 -2.925 8.367 1.00 96.50 184 LYS A C 1
ATOM 1403 O O . LYS A 1 184 ? 11.845 -1.937 9.047 1.00 96.50 184 LYS A O 1
ATOM 1408 N N . SER A 1 185 ? 10.991 -2.819 7.170 1.00 97.75 185 SER A N 1
ATOM 1409 C CA . SER A 1 185 ? 10.651 -1.541 6.556 1.00 97.75 185 SER A CA 1
ATOM 1410 C C . SER A 1 185 ? 9.315 -0.999 7.049 1.00 97.75 185 SER A C 1
ATOM 1412 O O . SER A 1 185 ? 8.269 -1.606 6.847 1.00 97.75 185 SER A O 1
ATOM 1414 N N . VAL A 1 186 ? 9.343 0.225 7.578 1.00 98.19 186 VAL A N 1
ATOM 1415 C CA . VAL A 1 186 ? 8.134 0.995 7.911 1.00 98.19 186 VAL A CA 1
ATOM 1416 C C . VAL A 1 186 ? 7.229 1.162 6.685 1.00 98.19 186 VAL A C 1
ATOM 1418 O O . VAL A 1 186 ? 6.023 0.999 6.813 1.00 98.19 186 VAL A O 1
ATOM 1421 N N . ILE A 1 187 ? 7.815 1.408 5.509 1.00 98.31 187 ILE A N 1
ATOM 1422 C CA . ILE A 1 187 ? 7.089 1.663 4.257 1.00 98.31 187 ILE A CA 1
ATOM 1423 C C . ILE A 1 187 ? 6.331 0.412 3.790 1.00 98.31 187 ILE A C 1
ATOM 1425 O O . ILE A 1 187 ? 5.159 0.504 3.441 1.00 98.31 187 ILE A O 1
ATOM 1429 N N . VAL A 1 188 ? 6.952 -0.777 3.856 1.00 98.62 188 VAL A N 1
ATOM 1430 C CA . VAL A 1 188 ? 6.257 -2.038 3.510 1.00 98.62 188 VAL A CA 1
ATOM 1431 C C . VAL A 1 188 ? 5.073 -2.261 4.440 1.00 98.62 188 VAL A C 1
ATOM 1433 O O . VAL A 1 188 ? 4.003 -2.661 3.993 1.00 98.62 188 VAL A O 1
ATOM 1436 N N . ARG A 1 189 ? 5.251 -1.996 5.737 1.00 98.81 189 ARG A N 1
ATOM 1437 C CA . ARG A 1 189 ? 4.184 -2.174 6.723 1.00 98.81 189 ARG A CA 1
ATOM 1438 C C . ARG A 1 189 ? 3.034 -1.200 6.503 1.00 98.81 189 ARG A C 1
ATOM 1440 O O . ARG A 1 189 ? 1.887 -1.630 6.549 1.00 98.81 189 ARG A O 1
ATOM 1447 N N . ASP A 1 190 ? 3.329 0.068 6.223 1.00 98.81 190 ASP A N 1
ATOM 1448 C CA . ASP A 1 190 ? 2.309 1.071 5.904 1.00 98.81 190 ASP A CA 1
ATOM 1449 C C . ASP A 1 190 ? 1.492 0.651 4.674 1.00 98.81 190 ASP A C 1
ATOM 1451 O O . ASP A 1 190 ? 0.264 0.585 4.749 1.00 98.81 190 ASP A O 1
ATOM 1455 N N . TYR A 1 191 ? 2.148 0.270 3.573 1.00 98.88 191 TYR A N 1
ATOM 1456 C CA . TYR A 1 191 ? 1.423 -0.158 2.376 1.00 98.88 191 TYR A CA 1
ATOM 1457 C C . TYR A 1 191 ? 0.698 -1.496 2.544 1.00 98.88 191 TYR A C 1
ATOM 1459 O O . TYR A 1 191 ? -0.373 -1.668 1.973 1.00 98.88 191 TYR A O 1
ATOM 1467 N N . ALA A 1 192 ? 1.180 -2.410 3.391 1.00 98.88 192 ALA A N 1
ATOM 1468 C CA . ALA A 1 192 ? 0.424 -3.614 3.735 1.00 98.88 192 ALA A CA 1
ATOM 1469 C C . ALA A 1 192 ? -0.892 -3.278 4.465 1.00 98.88 192 ALA A C 1
ATOM 1471 O O . ALA A 1 192 ? -1.925 -3.880 4.178 1.00 98.88 192 ALA A O 1
ATOM 1472 N N . ILE A 1 193 ? -0.888 -2.289 5.372 1.00 98.94 193 ILE A N 1
ATOM 1473 C CA . ILE A 1 193 ? -2.114 -1.807 6.036 1.00 98.94 193 ILE A CA 1
ATOM 1474 C C . ILE A 1 193 ? -3.053 -1.159 5.016 1.00 98.94 193 ILE A C 1
ATOM 1476 O O . ILE A 1 193 ? -4.257 -1.420 5.047 1.00 98.94 193 ILE A O 1
ATOM 1480 N N . LEU A 1 194 ? -2.518 -0.343 4.103 1.00 98.88 194 LEU A N 1
ATOM 1481 C CA . LEU A 1 194 ? -3.312 0.291 3.048 1.00 98.88 194 LEU A CA 1
ATOM 1482 C C . LEU A 1 194 ? -3.930 -0.744 2.105 1.00 98.88 194 LEU A C 1
ATOM 1484 O O . LEU A 1 194 ? -5.128 -0.661 1.853 1.00 98.88 194 LEU A O 1
ATOM 1488 N N . ALA A 1 195 ? -3.176 -1.762 1.682 1.00 98.94 195 ALA A N 1
ATOM 1489 C CA . ALA A 1 195 ? -3.685 -2.864 0.869 1.00 98.94 195 ALA A CA 1
ATOM 1490 C C . ALA A 1 195 ? -4.822 -3.621 1.574 1.00 98.94 195 ALA A C 1
ATOM 1492 O O . ALA A 1 195 ? -5.847 -3.915 0.957 1.00 98.94 195 ALA A O 1
ATOM 1493 N N . LEU A 1 196 ? -4.695 -3.886 2.883 1.00 98.94 196 LEU A N 1
ATOM 1494 C CA . LEU A 1 196 ? -5.787 -4.472 3.669 1.00 98.94 196 LEU A CA 1
ATOM 1495 C C . LEU A 1 196 ? -7.005 -3.543 3.755 1.00 98.94 196 LEU A C 1
ATOM 1497 O O . LEU A 1 196 ? -8.129 -4.028 3.670 1.00 98.94 196 LEU A O 1
ATOM 1501 N N . GLY A 1 197 ? -6.809 -2.232 3.906 1.00 98.88 197 GLY A N 1
ATOM 1502 C CA . GLY A 1 197 ? -7.896 -1.248 3.913 1.00 98.88 197 GLY A CA 1
ATOM 1503 C C . GLY A 1 197 ? -8.630 -1.150 2.571 1.00 98.88 197 GLY A C 1
ATOM 1504 O O . GLY A 1 197 ? -9.860 -1.129 2.544 1.00 98.88 197 GLY A O 1
ATOM 1505 N N . GLU A 1 198 ? -7.887 -1.140 1.463 1.00 98.88 198 GLU A N 1
ATOM 1506 C CA . GLU A 1 198 ? -8.415 -1.123 0.092 1.00 98.88 198 GLU A CA 1
ATOM 1507 C C . GLU A 1 198 ? -9.154 -2.421 -0.257 1.00 98.88 198 GLU A C 1
ATOM 1509 O O . GLU A 1 198 ? -10.259 -2.381 -0.791 1.00 98.88 198 GLU A O 1
ATOM 1514 N N . TYR A 1 199 ? -8.625 -3.584 0.127 1.00 98.88 199 TYR A N 1
ATOM 1515 C CA . TYR A 1 199 ? -9.381 -4.835 0.030 1.00 98.88 199 TYR A CA 1
ATOM 1516 C C . TYR A 1 199 ? -10.616 -4.813 0.942 1.00 98.88 199 TYR A C 1
ATOM 1518 O O . TYR A 1 199 ? -11.711 -5.193 0.527 1.00 98.88 199 TYR A O 1
ATOM 1526 N N . GLY A 1 200 ? -10.475 -4.323 2.173 1.00 98.81 200 GLY A N 1
ATOM 1527 C CA . GLY A 1 200 ? -11.545 -4.262 3.163 1.00 98.81 200 GLY A CA 1
ATOM 1528 C C . GLY A 1 200 ? -12.749 -3.430 2.720 1.00 98.81 200 GLY A C 1
ATOM 1529 O O . GLY A 1 200 ? -13.878 -3.818 3.015 1.00 98.81 200 GLY A O 1
ATOM 1530 N N . ARG A 1 201 ? -12.550 -2.347 1.954 1.00 98.62 201 ARG A N 1
ATOM 1531 C CA . ARG A 1 201 ? -13.672 -1.538 1.438 1.00 98.62 201 ARG A CA 1
ATOM 1532 C C . ARG A 1 201 ? -14.512 -2.215 0.355 1.00 98.62 201 ARG A C 1
ATOM 1534 O O . ARG A 1 201 ? -15.567 -1.696 0.011 1.00 98.62 201 ARG A O 1
ATOM 1541 N N . THR A 1 202 ? -14.063 -3.334 -0.212 1.00 98.69 202 THR A N 1
ATOM 1542 C CA . THR A 1 202 ? -14.765 -3.979 -1.340 1.00 98.69 202 THR A CA 1
ATOM 1543 C C . THR A 1 202 ? -16.067 -4.660 -0.928 1.00 98.69 202 THR A C 1
ATOM 1545 O O . THR A 1 202 ? -16.968 -4.818 -1.745 1.00 98.69 202 THR A O 1
ATOM 1548 N N . SER A 1 203 ? -16.184 -5.095 0.329 1.00 98.69 203 SER A N 1
ATOM 1549 C CA . SER A 1 203 ? -17.394 -5.738 0.840 1.00 98.69 203 SER A CA 1
ATOM 1550 C C . SER A 1 203 ? -17.391 -5.823 2.362 1.00 98.69 203 SER A C 1
ATOM 1552 O O . SER A 1 203 ? -16.340 -5.875 3.001 1.00 98.69 203 SER A O 1
ATOM 1554 N N . ARG A 1 204 ? -18.579 -5.990 2.950 1.00 98.69 204 ARG A N 1
ATOM 1555 C CA . ARG A 1 204 ? -18.741 -6.292 4.381 1.00 98.69 204 ARG A CA 1
ATOM 1556 C C . ARG A 1 204 ? -17.914 -7.502 4.835 1.00 98.69 204 ARG A C 1
ATOM 1558 O O . ARG A 1 204 ? -17.320 -7.489 5.912 1.00 98.69 204 ARG A O 1
ATOM 1565 N N . LYS A 1 205 ? -17.860 -8.558 4.014 1.00 98.62 205 LYS A N 1
ATOM 1566 C CA . LYS A 1 205 ? -17.081 -9.775 4.303 1.00 98.62 205 LYS A CA 1
ATOM 1567 C C . LYS A 1 205 ? -15.582 -9.476 4.334 1.00 98.62 205 LYS A C 1
ATOM 1569 O O . LYS A 1 205 ? -14.899 -9.923 5.254 1.00 98.62 205 LYS A O 1
ATOM 1574 N N . ALA A 1 206 ? -15.077 -8.718 3.359 1.00 98.81 206 ALA A N 1
ATOM 1575 C CA . ALA A 1 206 ? -13.678 -8.307 3.319 1.00 98.81 206 ALA A CA 1
ATOM 1576 C C . ALA A 1 206 ? -13.324 -7.418 4.519 1.00 98.81 206 ALA A C 1
ATOM 1578 O O . ALA A 1 206 ? -12.332 -7.694 5.193 1.00 98.81 206 ALA A O 1
ATOM 1579 N N . ALA A 1 207 ? -14.174 -6.439 4.851 1.00 98.88 207 ALA A N 1
ATOM 1580 C CA . ALA A 1 207 ? -13.979 -5.550 5.993 1.00 98.88 207 ALA A CA 1
ATOM 1581 C C . ALA A 1 207 ? -13.820 -6.321 7.309 1.00 98.88 207 ALA A C 1
ATOM 1583 O O . ALA A 1 207 ? -12.839 -6.139 8.030 1.00 98.88 207 ALA A O 1
ATOM 1584 N N . ARG A 1 208 ? -14.734 -7.259 7.584 1.00 98.50 208 ARG A N 1
ATOM 1585 C CA . ARG A 1 208 ? -14.662 -8.124 8.772 1.00 98.50 208 ARG A CA 1
ATOM 1586 C C . ARG A 1 208 ? -13.429 -9.019 8.777 1.00 98.50 208 ARG A C 1
ATOM 1588 O O . ARG A 1 208 ? -12.855 -9.251 9.834 1.00 98.50 208 ARG A O 1
ATOM 1595 N N . LYS A 1 209 ? -13.009 -9.509 7.606 1.00 98.75 209 LYS A N 1
ATOM 1596 C CA . LYS A 1 209 ? -11.823 -10.365 7.479 1.00 98.75 209 LYS A CA 1
ATOM 1597 C C . LYS A 1 209 ? -10.542 -9.626 7.872 1.00 98.75 209 LYS A C 1
ATOM 1599 O O . LYS A 1 209 ? -9.683 -10.218 8.514 1.00 98.75 209 LYS A O 1
ATOM 1604 N N . VAL A 1 210 ? -10.403 -8.356 7.491 1.00 98.81 210 VAL A N 1
ATOM 1605 C CA . VAL A 1 210 ? -9.184 -7.575 7.771 1.00 98.81 210 VAL A CA 1
ATOM 1606 C C . VAL A 1 210 ? -9.225 -6.808 9.090 1.00 98.81 210 VAL A C 1
ATOM 1608 O O . VAL A 1 210 ? -8.167 -6.435 9.594 1.00 98.81 210 VAL A O 1
ATOM 1611 N N . TRP A 1 211 ? -10.415 -6.603 9.661 1.00 98.50 211 TRP A N 1
ATOM 1612 C CA . TRP A 1 211 ? -10.643 -5.894 10.923 1.00 98.50 211 TRP A CA 1
ATOM 1613 C C . TRP A 1 211 ? -9.601 -6.175 12.020 1.00 98.50 211 TRP A C 1
ATOM 1615 O O . TRP A 1 211 ? -8.940 -5.222 12.445 1.00 98.50 211 TRP A O 1
ATOM 1625 N N . PRO A 1 212 ? -9.371 -7.434 12.458 1.00 98.38 212 PRO A N 1
ATOM 1626 C CA . PRO A 1 212 ? -8.446 -7.698 13.562 1.00 98.38 212 PRO A CA 1
ATOM 1627 C C . PRO A 1 212 ? -7.007 -7.265 13.247 1.00 98.38 212 PRO A C 1
ATOM 1629 O O . PRO A 1 212 ? -6.275 -6.841 14.139 1.00 98.38 212 PRO A O 1
ATOM 1632 N N . HIS A 1 213 ? -6.602 -7.324 11.977 1.00 98.62 213 HIS A N 1
ATOM 1633 C CA . HIS A 1 213 ? -5.256 -6.959 11.539 1.00 98.62 213 HIS A CA 1
ATOM 1634 C C . HIS A 1 213 ? -5.071 -5.439 11.467 1.00 98.62 213 HIS A C 1
ATOM 1636 O O . HIS A 1 213 ? -4.053 -4.921 11.925 1.00 98.62 213 HIS A O 1
ATOM 1642 N N . VAL A 1 214 ? -6.071 -4.714 10.954 1.00 98.62 214 VAL A N 1
ATOM 1643 C CA . VAL A 1 214 ? -6.045 -3.244 10.904 1.00 98.62 214 VAL A CA 1
ATOM 1644 C C . VAL A 1 214 ? -6.142 -2.650 12.314 1.00 98.62 214 VAL A C 1
ATOM 1646 O O . VAL A 1 214 ? -5.427 -1.700 12.627 1.00 98.62 214 VAL A O 1
ATOM 1649 N N . GLN A 1 215 ? -6.953 -3.237 13.200 1.00 98.31 215 GLN A N 1
ATOM 1650 C CA . GLN A 1 215 ? -7.015 -2.834 14.606 1.00 98.31 215 GLN A CA 1
ATOM 1651 C C . GLN A 1 215 ? -5.658 -3.012 15.303 1.00 98.31 215 GLN A C 1
ATOM 1653 O O . GLN A 1 215 ? -5.191 -2.088 15.967 1.00 98.31 215 GLN A O 1
ATOM 1658 N N . ALA A 1 216 ? -5.006 -4.169 15.144 1.00 97.88 216 ALA A N 1
ATOM 1659 C CA . ALA A 1 216 ? -3.700 -4.430 15.755 1.00 97.88 216 ALA A CA 1
ATOM 1660 C C . ALA A 1 216 ? -2.618 -3.439 15.284 1.00 97.88 216 ALA A C 1
ATOM 1662 O O . ALA A 1 216 ? -1.734 -3.056 16.055 1.00 97.88 216 ALA A O 1
ATOM 1663 N N . ALA A 1 217 ? -2.714 -2.961 14.039 1.00 98.31 217 ALA A N 1
ATOM 1664 C CA . ALA A 1 217 ? -1.788 -1.981 13.481 1.00 98.31 217 ALA A CA 1
ATOM 1665 C C . ALA A 1 217 ? -1.835 -0.602 14.174 1.00 98.31 217 ALA A C 1
ATOM 1667 O O . ALA A 1 217 ? -0.879 0.164 14.051 1.00 98.31 217 ALA A O 1
ATOM 1668 N N . LEU A 1 218 ? -2.893 -0.282 14.935 1.00 97.81 218 LEU A N 1
ATOM 1669 C CA . LEU A 1 218 ? -2.968 0.964 15.712 1.00 97.81 218 LEU A CA 1
ATOM 1670 C C . LEU A 1 218 ? -1.880 1.062 16.785 1.00 97.81 218 LEU A C 1
ATOM 1672 O O . LEU A 1 218 ? -1.435 2.163 17.095 1.00 97.81 218 LEU A O 1
ATOM 1676 N N . THR A 1 219 ? -1.478 -0.069 17.365 1.00 96.56 219 THR A N 1
ATOM 1677 C CA . THR A 1 219 ? -0.518 -0.120 18.479 1.00 96.56 219 THR A CA 1
ATOM 1678 C C . THR A 1 219 ? 0.774 -0.839 18.116 1.00 96.56 219 THR A C 1
ATOM 1680 O O . THR A 1 219 ? 1.768 -0.676 18.819 1.00 96.56 219 THR A O 1
ATOM 1683 N N . ALA A 1 220 ? 0.796 -1.605 17.021 1.00 96.25 220 ALA A N 1
ATOM 1684 C CA . ALA A 1 220 ? 2.009 -2.249 16.531 1.00 96.25 220 ALA A CA 1
ATOM 1685 C C . ALA A 1 220 ? 3.140 -1.229 16.318 1.00 96.25 220 ALA A C 1
ATOM 1687 O O . ALA A 1 220 ? 2.908 -0.111 15.846 1.00 96.25 220 ALA A O 1
ATOM 1688 N N . TRP A 1 221 ? 4.372 -1.642 16.634 1.00 97.31 221 TRP A N 1
ATOM 1689 C CA . TRP A 1 221 ? 5.566 -0.799 16.518 1.00 97.31 221 TRP A CA 1
ATOM 1690 C C . TRP A 1 221 ? 5.414 0.542 17.250 1.00 97.31 221 TRP A C 1
ATOM 1692 O O . TRP A 1 221 ? 5.636 1.598 16.657 1.00 97.31 221 TRP A O 1
ATOM 1702 N N . ASP A 1 222 ? 4.967 0.499 18.508 1.00 95.31 222 ASP A N 1
ATOM 1703 C CA . ASP A 1 222 ? 4.747 1.674 19.365 1.00 95.31 222 ASP A CA 1
ATOM 1704 C C . ASP A 1 222 ? 3.827 2.724 18.719 1.00 95.31 222 ASP A C 1
ATOM 1706 O O . ASP A 1 222 ? 4.065 3.932 18.770 1.00 95.31 222 ASP A O 1
ATOM 1710 N N . GLY A 1 223 ? 2.787 2.252 18.023 1.00 95.00 223 GLY A N 1
ATOM 1711 C CA . GLY A 1 223 ? 1.812 3.104 17.340 1.00 95.00 223 GLY A CA 1
ATOM 1712 C C . GLY A 1 223 ? 2.358 3.841 16.114 1.00 95.00 223 GLY A C 1
ATOM 1713 O O . GLY A 1 223 ? 1.724 4.770 15.604 1.00 95.00 223 GLY A O 1
ATOM 1714 N N . LYS A 1 224 ? 3.517 3.434 15.574 1.00 96.12 224 LYS A N 1
ATOM 1715 C CA . LYS A 1 224 ? 4.135 4.084 14.405 1.00 96.12 224 LYS A CA 1
ATOM 1716 C C . LYS A 1 224 ? 3.214 4.124 13.184 1.00 96.12 224 LYS A C 1
ATOM 1718 O O . LYS A 1 224 ? 3.341 5.060 12.393 1.00 96.12 224 LYS A O 1
ATOM 1723 N N . HIS A 1 225 ? 2.285 3.177 13.086 1.00 97.94 225 HIS A N 1
ATOM 1724 C CA . HIS A 1 225 ? 1.352 3.015 11.974 1.00 97.94 225 HIS A CA 1
ATOM 1725 C C . HIS A 1 225 ? -0.070 3.517 12.274 1.00 97.94 225 HIS A C 1
ATOM 1727 O O . HIS A 1 225 ? -0.948 3.407 11.420 1.00 97.94 225 HIS A O 1
ATOM 1733 N N . ALA A 1 226 ? -0.312 4.119 13.447 1.00 98.12 226 ALA A N 1
ATOM 1734 C CA . ALA A 1 226 ? -1.654 4.499 13.896 1.00 98.12 226 ALA A CA 1
ATOM 1735 C C . ALA A 1 226 ? -2.410 5.376 12.885 1.00 98.12 226 ALA A C 1
ATOM 1737 O O . ALA A 1 226 ? -3.594 5.170 12.647 1.00 98.12 226 ALA A O 1
ATOM 1738 N N . GLY A 1 227 ? -1.727 6.324 12.235 1.00 98.31 227 GLY A N 1
ATOM 1739 C CA . GLY A 1 227 ? -2.352 7.178 11.219 1.00 98.31 227 GLY A CA 1
ATOM 1740 C C . GLY A 1 227 ? -2.847 6.393 10.003 1.00 98.31 227 GLY A C 1
ATOM 1741 O O . GLY A 1 227 ? -3.961 6.619 9.543 1.00 98.31 227 GLY A O 1
ATOM 1742 N N . VAL A 1 228 ? -2.042 5.449 9.517 1.00 98.62 228 VAL A N 1
ATOM 1743 C CA . VAL A 1 228 ? -2.385 4.602 8.366 1.00 98.62 228 VAL A CA 1
ATOM 1744 C C . VAL A 1 228 ? -3.489 3.610 8.739 1.00 98.62 228 VAL A C 1
ATOM 1746 O O . VAL A 1 228 ? -4.441 3.423 7.986 1.00 98.62 228 VAL A O 1
ATOM 1749 N N . ALA A 1 229 ? -3.428 3.044 9.945 1.00 98.69 229 ALA A N 1
ATOM 1750 C CA . ALA A 1 229 ? -4.479 2.180 10.471 1.00 98.69 229 ALA A CA 1
ATOM 1751 C C . ALA A 1 229 ? -5.823 2.919 10.598 1.00 98.69 229 ALA A C 1
ATOM 1753 O O . ALA A 1 229 ? -6.839 2.394 10.156 1.00 98.69 229 ALA A O 1
ATOM 1754 N N . LEU A 1 230 ? -5.853 4.155 11.116 1.00 98.69 230 LEU A N 1
ATOM 1755 C CA . LEU A 1 230 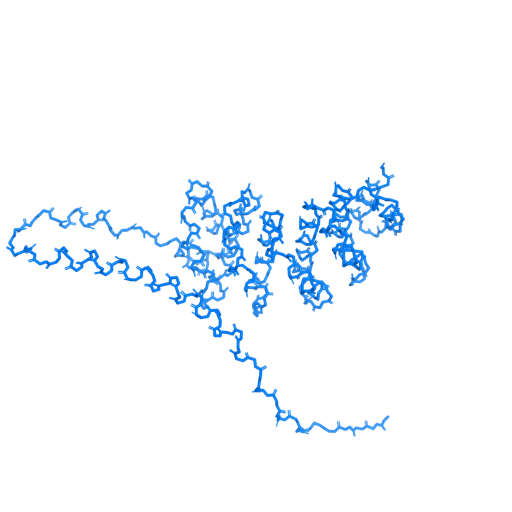? -7.084 4.961 11.177 1.00 98.69 230 LEU A CA 1
ATOM 1756 C C . LEU A 1 230 ? -7.658 5.257 9.782 1.00 98.69 230 LEU A C 1
ATOM 1758 O O . LEU A 1 230 ? -8.877 5.262 9.606 1.00 98.69 230 LEU A O 1
ATOM 1762 N N . GLU A 1 231 ? -6.804 5.483 8.782 1.00 98.50 231 GLU A N 1
ATOM 1763 C CA . GLU A 1 231 ? -7.252 5.620 7.396 1.00 98.50 231 GLU A CA 1
ATOM 1764 C C . GLU A 1 231 ? -7.912 4.329 6.891 1.00 98.50 231 GLU A C 1
ATOM 1766 O O . GLU A 1 231 ? -9.040 4.371 6.398 1.00 98.50 231 GLU A O 1
ATOM 1771 N N . ALA A 1 232 ? -7.268 3.177 7.084 1.00 98.75 232 ALA A N 1
ATOM 1772 C CA . ALA A 1 232 ? -7.840 1.883 6.724 1.00 98.75 232 ALA A CA 1
ATOM 1773 C C . ALA A 1 232 ? -9.161 1.607 7.468 1.00 98.75 232 ALA A C 1
ATOM 1775 O O . ALA A 1 232 ? -10.127 1.183 6.842 1.00 98.75 232 ALA A O 1
ATOM 1776 N N . LEU A 1 233 ? -9.269 1.932 8.762 1.00 98.69 233 LEU A N 1
ATOM 1777 C CA . LEU A 1 233 ? -10.521 1.792 9.521 1.00 98.69 233 LEU A CA 1
ATOM 1778 C C . LEU A 1 233 ? -11.657 2.644 8.945 1.00 98.69 233 LEU A C 1
ATOM 1780 O O . LEU A 1 233 ? -12.799 2.189 8.915 1.00 98.69 233 LEU A O 1
ATOM 1784 N N . SER A 1 234 ? -11.364 3.847 8.438 1.00 98.44 234 SER A N 1
ATOM 1785 C CA . SER A 1 234 ? -12.388 4.668 7.775 1.00 98.44 234 SER A CA 1
ATOM 1786 C C . SER A 1 234 ? -12.957 3.989 6.522 1.00 98.44 234 SER A C 1
ATOM 1788 O O . SER A 1 234 ? -14.167 4.027 6.299 1.00 98.44 234 SER A O 1
ATOM 1790 N N . LYS A 1 235 ? -12.106 3.285 5.763 1.00 98.56 235 LYS A N 1
ATOM 1791 C CA . LYS A 1 235 ? -12.497 2.468 4.605 1.00 98.56 235 LYS A CA 1
ATOM 1792 C C . LYS A 1 235 ? -13.348 1.264 5.026 1.00 98.56 235 LYS A C 1
ATOM 1794 O O . LYS A 1 235 ? -14.319 0.940 4.348 1.00 98.56 235 LYS A O 1
ATOM 1799 N N . LEU A 1 236 ? -13.046 0.644 6.172 1.00 98.69 236 LEU A N 1
ATOM 1800 C CA . LEU A 1 236 ? -13.841 -0.478 6.689 1.00 98.69 236 LEU A CA 1
ATOM 1801 C C . LEU A 1 236 ? -15.248 -0.048 7.118 1.00 98.69 236 LEU A C 1
ATOM 1803 O O . LEU A 1 236 ? -16.200 -0.764 6.827 1.00 98.69 236 LEU A O 1
ATOM 1807 N N . ILE A 1 237 ? -15.397 1.122 7.752 1.00 98.25 237 ILE A N 1
ATOM 1808 C CA . ILE A 1 237 ? -16.720 1.670 8.111 1.00 98.25 237 ILE A CA 1
ATOM 1809 C C . ILE A 1 237 ? -17.579 1.882 6.864 1.00 98.25 237 ILE A C 1
ATOM 1811 O O . ILE A 1 237 ? -18.771 1.590 6.891 1.00 98.25 237 ILE A O 1
ATOM 1815 N N . ALA A 1 238 ? -16.982 2.374 5.773 1.00 96.81 238 ALA A N 1
ATOM 1816 C CA . ALA A 1 238 ? -17.706 2.584 4.522 1.00 96.81 238 ALA A CA 1
ATOM 1817 C C . ALA A 1 238 ? -18.292 1.276 3.952 1.00 96.81 238 ALA A C 1
ATOM 1819 O O . ALA A 1 238 ? -19.337 1.313 3.310 1.00 96.81 238 ALA A O 1
ATOM 1820 N N . ALA A 1 239 ? -17.659 0.126 4.218 1.00 98.19 239 ALA A N 1
ATOM 1821 C CA . ALA A 1 239 ? -18.125 -1.191 3.776 1.00 98.19 239 ALA A CA 1
ATOM 1822 C C . ALA A 1 239 ? -18.985 -1.949 4.807 1.00 98.19 239 ALA A C 1
ATOM 1824 O O . ALA A 1 239 ? -19.824 -2.766 4.425 1.00 98.19 239 ALA A O 1
ATOM 1825 N N . ASP A 1 240 ? -18.790 -1.713 6.107 1.00 98.38 240 ASP A N 1
ATOM 1826 C CA . ASP A 1 240 ? -19.628 -2.237 7.192 1.00 98.38 240 ASP A CA 1
ATOM 1827 C C . ASP A 1 240 ? -19.840 -1.158 8.263 1.00 98.38 240 ASP A C 1
ATOM 1829 O O . ASP A 1 240 ? -19.057 -1.021 9.206 1.00 98.38 240 ASP A O 1
ATOM 1833 N N . ALA A 1 241 ? -20.938 -0.407 8.141 1.00 97.81 241 ALA A N 1
ATOM 1834 C CA . ALA A 1 241 ? -21.281 0.672 9.069 1.00 97.81 241 ALA A CA 1
ATOM 1835 C C . ALA A 1 241 ? -21.430 0.195 10.528 1.00 97.81 241 ALA A C 1
ATOM 1837 O O . ALA A 1 241 ? -21.268 0.995 11.451 1.00 97.81 241 ALA A O 1
ATOM 1838 N N . ALA A 1 242 ? -21.668 -1.105 10.756 1.00 97.94 242 ALA A N 1
ATOM 1839 C CA . ALA A 1 242 ? -21.734 -1.683 12.097 1.00 97.94 242 ALA A CA 1
ATOM 1840 C C . ALA A 1 242 ? -20.392 -1.617 12.851 1.00 97.94 242 ALA A C 1
ATOM 1842 O O . ALA A 1 242 ? -20.385 -1.716 14.073 1.00 97.94 242 ALA A O 1
ATOM 1843 N N . LEU A 1 243 ? -19.268 -1.409 12.152 1.00 98.00 243 LEU A N 1
ATOM 1844 C CA . LEU A 1 243 ? -17.952 -1.219 12.772 1.00 98.00 243 LEU A CA 1
ATOM 1845 C C . LEU A 1 243 ? -17.774 0.187 13.375 1.00 98.00 243 LEU A C 1
ATOM 1847 O O . LEU A 1 243 ? -16.846 0.401 14.156 1.00 98.00 243 LEU A O 1
ATOM 1851 N N . LYS A 1 244 ? -18.639 1.161 13.039 1.00 98.00 244 LYS A N 1
ATOM 1852 C CA . LYS A 1 244 ? -18.475 2.567 13.455 1.00 98.00 244 LYS A CA 1
ATOM 1853 C C . LYS A 1 244 ? -18.340 2.742 14.980 1.00 98.00 244 LYS A C 1
ATOM 1855 O O . LYS A 1 244 ? -17.402 3.436 15.375 1.00 98.00 244 LYS A O 1
ATOM 1860 N N . PRO A 1 245 ? -19.177 2.131 15.845 1.00 98.31 245 PRO A N 1
ATOM 1861 C CA . PRO A 1 245 ? -19.054 2.310 17.295 1.00 98.31 245 PRO A CA 1
ATOM 1862 C C . PRO A 1 245 ? -17.700 1.841 17.846 1.00 98.31 245 PRO A C 1
ATOM 1864 O O . PRO A 1 245 ? -17.064 2.552 18.624 1.00 98.31 245 PRO A O 1
ATOM 1867 N N . GLU A 1 246 ? -17.211 0.682 17.397 1.00 97.88 246 GLU A N 1
ATOM 1868 C CA . GLU A 1 246 ? -15.909 0.152 17.818 1.00 97.88 246 GLU A CA 1
ATOM 1869 C C . GLU A 1 246 ? -14.755 1.028 17.318 1.00 97.88 246 GLU A C 1
ATOM 1871 O O . GLU A 1 246 ? -13.856 1.377 18.088 1.00 97.88 246 GLU A O 1
ATOM 1876 N N . VAL A 1 247 ? -14.804 1.474 16.057 1.00 98.06 247 VAL A N 1
ATOM 1877 C CA . VAL A 1 247 ? -13.806 2.410 15.517 1.00 98.06 247 VAL A CA 1
ATOM 1878 C C . VAL A 1 247 ? -13.803 3.726 16.287 1.00 98.06 247 VAL A C 1
ATOM 1880 O O . VAL A 1 247 ? -12.731 4.265 16.546 1.00 98.06 247 VAL A O 1
ATOM 1883 N N . GLN A 1 248 ? -14.962 4.241 16.701 1.00 98.38 248 GLN A N 1
ATOM 1884 C CA . GLN A 1 248 ? -15.033 5.454 17.514 1.00 98.38 248 GLN A CA 1
ATOM 1885 C C . GLN A 1 248 ? -14.369 5.265 18.882 1.00 98.38 248 GLN A C 1
ATOM 1887 O O . GLN A 1 248 ? -13.638 6.152 19.324 1.00 98.38 248 GLN A O 1
ATOM 1892 N N . ILE A 1 249 ? -14.541 4.111 19.533 1.00 98.19 249 ILE A N 1
ATOM 1893 C CA . ILE A 1 249 ? -13.834 3.784 20.784 1.00 98.19 249 ILE A CA 1
ATOM 1894 C C . ILE A 1 249 ? -12.317 3.779 20.559 1.00 98.19 249 ILE A C 1
ATOM 1896 O O . ILE A 1 249 ? -11.572 4.369 21.345 1.00 98.19 249 ILE A O 1
ATOM 1900 N N . LEU A 1 250 ? -11.848 3.149 19.479 1.00 97.62 250 LEU A N 1
ATOM 1901 C CA . LEU A 1 250 ? -10.427 3.118 19.125 1.00 97.62 250 LEU A CA 1
ATOM 1902 C C . LEU A 1 250 ? -9.890 4.520 18.801 1.00 97.62 250 LEU A C 1
ATOM 1904 O O . LEU A 1 250 ? -8.828 4.896 19.291 1.00 97.62 250 LEU A O 1
ATOM 1908 N N . ALA A 1 251 ? -10.639 5.320 18.040 1.00 97.62 251 ALA A N 1
ATOM 1909 C CA . ALA A 1 251 ? -10.275 6.683 17.669 1.00 97.62 251 ALA A CA 1
ATOM 1910 C C . ALA A 1 251 ? -10.192 7.611 18.889 1.00 97.62 251 ALA A C 1
ATOM 1912 O O . ALA A 1 251 ? -9.266 8.416 18.966 1.00 97.62 251 ALA A O 1
ATOM 1913 N N . ARG A 1 252 ? -11.077 7.467 19.891 1.00 98.12 252 ARG A N 1
ATOM 1914 C CA . ARG A 1 252 ? -10.988 8.229 21.155 1.00 98.12 252 ARG A CA 1
ATOM 1915 C C . ARG A 1 252 ? -9.640 8.041 21.849 1.00 98.12 252 ARG A C 1
ATOM 1917 O O . ARG A 1 252 ? -9.096 9.007 22.365 1.00 98.12 252 ARG A O 1
ATOM 1924 N N . LYS A 1 253 ? -9.053 6.842 21.793 1.00 97.06 253 LYS A N 1
ATOM 1925 C CA . LYS A 1 253 ? -7.721 6.565 22.369 1.00 97.06 253 LYS A CA 1
ATOM 1926 C C . LYS A 1 253 ? -6.578 7.275 21.628 1.00 97.06 253 LYS A C 1
ATOM 1928 O O . LYS A 1 253 ? -5.466 7.319 22.135 1.00 97.06 253 LYS A O 1
ATOM 1933 N N . GLN A 1 254 ? -6.837 7.818 20.436 1.00 97.06 254 GLN A N 1
ATOM 1934 C CA . GLN A 1 254 ? -5.840 8.431 19.554 1.00 97.06 254 GLN A CA 1
ATOM 1935 C C . GLN A 1 254 ? -5.943 9.968 19.485 1.00 97.06 254 GLN A C 1
ATOM 1937 O O . GLN A 1 254 ? -5.142 10.604 18.798 1.00 97.06 254 GLN A O 1
ATOM 1942 N N . ILE A 1 255 ? -6.902 10.596 20.180 1.00 96.81 255 ILE A N 1
ATOM 1943 C CA . ILE A 1 255 ? -7.133 12.053 20.085 1.00 96.81 255 ILE A CA 1
ATOM 1944 C C . ILE A 1 255 ? -6.002 12.895 20.679 1.00 96.81 255 ILE A C 1
ATOM 1946 O O . ILE A 1 255 ? -5.790 14.000 20.191 1.00 96.81 255 ILE A O 1
ATOM 1950 N N . GLU A 1 256 ? -5.253 12.350 21.642 1.00 95.62 256 GLU A N 1
ATOM 1951 C CA . GLU A 1 256 ? -4.081 12.977 22.277 1.00 95.62 256 GLU A CA 1
ATOM 1952 C C . GLU A 1 256 ? -2.748 12.416 21.752 1.00 95.62 256 GLU A C 1
ATOM 1954 O O . GLU A 1 256 ? -1.685 12.630 22.329 1.00 95.62 256 GLU A O 1
ATOM 1959 N N . HIS A 1 257 ? -2.771 11.682 20.636 1.00 96.62 257 HIS A N 1
ATOM 1960 C CA . HIS A 1 257 ? -1.566 11.075 20.076 1.00 96.62 257 HIS A CA 1
ATOM 1961 C C . HIS A 1 257 ? -0.493 12.142 19.742 1.00 96.62 257 HIS A C 1
ATOM 1963 O O . HIS A 1 257 ? -0.842 13.179 19.170 1.00 96.62 257 HIS A O 1
ATOM 1969 N N . PRO A 1 258 ? 0.819 11.914 19.974 1.00 95.12 258 PRO A N 1
ATOM 1970 C CA . PRO A 1 258 ? 1.860 12.936 19.765 1.00 95.12 258 PRO A CA 1
ATOM 1971 C C . PRO A 1 258 ? 1.904 13.519 18.343 1.00 95.12 258 PRO A C 1
ATOM 1973 O O . PRO A 1 258 ? 2.147 14.709 18.134 1.00 95.12 258 PRO A O 1
ATOM 1976 N N . ARG A 1 259 ? 1.603 12.692 17.335 1.00 95.25 259 ARG A N 1
ATOM 1977 C CA . ARG A 1 259 ? 1.565 13.098 15.919 1.00 95.25 259 ARG A CA 1
ATOM 1978 C C . ARG A 1 259 ? 0.246 13.774 15.535 1.00 95.25 259 ARG A C 1
ATOM 1980 O O . ARG A 1 259 ? -0.808 13.143 15.593 1.00 95.25 259 ARG A O 1
ATOM 1987 N N . VAL A 1 260 ? 0.337 14.997 15.001 1.00 96.44 260 VAL A N 1
ATOM 1988 C CA . VAL A 1 260 ? -0.803 15.819 14.539 1.00 96.44 260 VAL A CA 1
ATOM 1989 C C . VAL A 1 260 ? -1.712 15.059 13.569 1.00 96.44 260 VAL A C 1
ATOM 1991 O O . VAL A 1 260 ? -2.917 14.999 13.792 1.00 96.44 260 VAL A O 1
ATOM 1994 N N . LYS A 1 261 ? -1.145 14.416 12.534 1.00 95.19 261 LYS A N 1
ATOM 1995 C CA . LYS A 1 261 ? -1.921 13.663 11.527 1.00 95.19 261 LYS A CA 1
ATOM 1996 C C . LYS A 1 261 ? -2.816 12.591 12.164 1.00 95.19 261 LYS A C 1
ATOM 1998 O O . LYS A 1 261 ? -3.959 12.434 11.748 1.00 95.19 261 LYS A O 1
ATOM 2003 N N . VAL A 1 262 ? -2.323 11.893 13.191 1.00 97.69 262 VAL A N 1
ATOM 2004 C CA . VAL A 1 262 ? -3.086 10.849 13.898 1.00 97.69 262 VAL A CA 1
ATOM 2005 C C . VAL A 1 262 ? -4.257 11.468 14.658 1.00 97.69 262 VAL A C 1
ATOM 2007 O O . VAL A 1 262 ? -5.386 11.018 14.481 1.00 97.69 262 VAL A O 1
ATOM 2010 N N . ARG A 1 263 ? -4.025 12.558 15.406 1.00 98.00 263 ARG A N 1
ATOM 2011 C CA . ARG A 1 263 ? -5.100 13.286 16.105 1.00 98.00 263 ARG A CA 1
ATOM 2012 C C . ARG A 1 263 ? -6.176 13.779 15.141 1.00 98.00 263 ARG A C 1
ATOM 2014 O O . ARG A 1 263 ? -7.363 13.648 15.424 1.00 98.00 263 ARG A O 1
ATOM 2021 N N . THR A 1 264 ? -5.777 14.328 13.993 1.00 97.81 264 THR A N 1
ATOM 2022 C CA . THR A 1 264 ? -6.708 14.821 12.967 1.00 97.81 264 THR A CA 1
ATOM 2023 C C . THR A 1 264 ? -7.590 13.701 12.418 1.00 97.81 264 THR A C 1
ATOM 2025 O O . THR A 1 264 ? -8.810 13.856 12.350 1.00 97.81 264 THR A O 1
ATOM 2028 N N . LEU A 1 265 ? -6.999 12.553 12.071 1.00 97.62 265 LEU A N 1
ATOM 2029 C CA . LEU A 1 265 ? -7.742 11.390 11.579 1.00 97.62 265 LEU A CA 1
ATOM 2030 C C . LEU A 1 265 ? -8.672 10.811 12.652 1.00 97.62 265 LEU A C 1
ATOM 2032 O O . LEU A 1 265 ? -9.828 10.513 12.357 1.00 97.62 265 LEU A O 1
ATOM 2036 N N . ALA A 1 266 ? -8.199 10.722 13.896 1.00 98.00 266 ALA A N 1
ATOM 2037 C CA . ALA A 1 266 ? -8.992 10.269 15.031 1.00 98.00 266 ALA A CA 1
ATOM 2038 C C . ALA A 1 266 ? -10.229 11.153 15.240 1.00 98.00 266 ALA A C 1
ATOM 2040 O O . ALA A 1 266 ? -11.348 10.653 15.266 1.00 98.00 266 ALA A O 1
ATOM 2041 N N . LYS A 1 267 ? -10.053 12.480 15.288 1.00 98.25 267 LYS A N 1
ATOM 2042 C CA . LYS A 1 267 ? -11.160 13.442 15.425 1.00 98.25 267 LYS A CA 1
ATOM 2043 C C . LYS A 1 267 ? -12.163 13.354 14.274 1.00 98.25 267 LYS A C 1
ATOM 2045 O O . LYS A 1 267 ? -13.356 13.527 14.503 1.00 98.25 267 LYS A O 1
ATOM 2050 N N . ARG A 1 268 ? -11.709 13.067 13.048 1.00 97.31 268 ARG A N 1
ATOM 2051 C CA . ARG A 1 268 ? -12.598 12.865 11.892 1.00 97.31 268 ARG A CA 1
ATOM 2052 C C . ARG A 1 268 ? -13.495 11.638 12.062 1.00 97.31 268 ARG A C 1
ATOM 2054 O O . ARG A 1 268 ? -14.662 11.715 11.710 1.00 97.31 268 ARG A O 1
ATOM 2061 N N . LEU A 1 269 ? -12.972 10.548 12.623 1.00 96.94 269 LEU A N 1
ATOM 2062 C CA . LEU A 1 269 ? -13.722 9.308 12.866 1.00 96.94 269 LEU A CA 1
ATOM 2063 C C . LEU A 1 269 ? -14.743 9.410 14.010 1.00 96.94 269 LEU A C 1
ATOM 2065 O O . LEU A 1 269 ? -15.622 8.560 14.119 1.00 96.94 269 LEU A O 1
ATOM 2069 N N . LEU A 1 270 ? -14.636 10.433 14.864 1.00 96.50 270 LEU A N 1
ATOM 2070 C CA . LEU A 1 270 ? -15.595 10.689 15.945 1.00 96.50 270 LEU A CA 1
ATOM 2071 C C . LEU A 1 270 ? -16.852 11.439 15.493 1.00 96.50 270 LEU A C 1
ATOM 2073 O O . LEU A 1 270 ? -17.805 11.504 16.265 1.00 96.50 270 LEU A O 1
ATOM 2077 N N . LYS A 1 271 ? -16.855 11.981 14.272 1.00 90.44 271 LYS A N 1
ATOM 2078 C CA . LYS A 1 271 ? -18.036 12.572 13.633 1.00 90.44 271 LYS A CA 1
ATOM 2079 C C . LYS A 1 271 ? -18.896 11.466 13.000 1.00 90.44 271 LYS A C 1
ATOM 2081 O O . LYS A 1 271 ? -20.136 11.532 13.078 1.00 90.44 271 LYS A O 1
#

pLDDT: mean 82.36, std 26.67, range [24.36, 98.94]

Radius of gyration: 24.2 Å; chains: 1; bounding box: 51×46×91 Å

Secondary structure (DSSP, 8-state):
--------------S--HHHHHHHHHHHHHHHHHHHHHHHHHHHHTTS-----SSSHHHHTTTS----GGGGSHHHHT-SSSHHHHHHHHHHHH-TTHHHHHHHHHTSS-HHHHHHHHHHHHHHHTT-HHHHGGGHHHHHHGGG-SSHHHHHHHHHHHHHHTTT-HHHHGGGHHHHHHHHHH-S-HHHHHHHHHHHHHHHTT-HHHHHHHHHHHHHTTTTTTTTTHHHHHHHHHHHHHH-GGGHHHHHHHHHTTTT-SSHHHHHHHHHHT-